Protein AF-A0A956A6I7-F1 (afdb_monomer)

Structure (mmCIF, N/CA/C/O backbone):
data_AF-A0A956A6I7-F1
#
_entry.id   AF-A0A956A6I7-F1
#
loop_
_atom_site.group_PDB
_atom_site.id
_atom_site.type_symbol
_atom_site.label_atom_id
_atom_site.label_alt_id
_atom_site.label_comp_id
_atom_site.label_asym_id
_atom_site.label_entity_id
_atom_site.label_seq_id
_atom_site.pdbx_PDB_ins_code
_atom_site.Cartn_x
_atom_site.Cartn_y
_atom_site.Cartn_z
_atom_site.occupancy
_atom_site.B_iso_or_equiv
_atom_site.auth_seq_id
_atom_site.auth_comp_id
_atom_site.auth_asym_id
_atom_site.auth_atom_id
_atom_site.pdbx_PDB_model_num
ATOM 1 N N . LYS A 1 1 ? -1.128 6.525 12.755 1.00 94.69 1 LYS A N 1
ATOM 2 C CA . LYS A 1 1 ? -1.593 5.603 11.687 1.00 94.69 1 LYS A CA 1
ATOM 3 C C . LYS A 1 1 ? -2.626 6.288 10.797 1.00 94.69 1 LYS A C 1
ATOM 5 O O . LYS A 1 1 ? -2.356 6.408 9.615 1.00 94.69 1 LYS A O 1
ATOM 10 N N . LEU A 1 2 ? -3.713 6.836 11.356 1.00 93.50 2 LEU A N 1
ATOM 11 C CA . LEU A 1 2 ? -4.733 7.588 10.599 1.00 93.50 2 LEU A CA 1
ATOM 12 C C . LEU A 1 2 ? -4.180 8.721 9.727 1.00 93.50 2 LEU A C 1
ATOM 14 O O . LEU A 1 2 ? -4.636 8.893 8.608 1.00 93.50 2 LEU A O 1
ATOM 18 N N . SER A 1 3 ? -3.140 9.424 10.181 1.00 96.75 3 SER A N 1
ATOM 19 C CA . SER A 1 3 ? -2.468 10.467 9.388 1.00 96.75 3 SER A CA 1
ATOM 20 C C . SER A 1 3 ? -1.789 9.984 8.103 1.00 96.75 3 SER A C 1
ATOM 22 O O . SER A 1 3 ? -1.304 10.803 7.335 1.00 96.75 3 SER A O 1
ATOM 24 N N . ASN A 1 4 ? -1.718 8.670 7.898 1.00 97.75 4 ASN A N 1
ATOM 25 C CA . ASN A 1 4 ? -1.183 8.019 6.707 1.00 97.75 4 ASN A CA 1
ATOM 26 C C . ASN A 1 4 ? -2.267 7.185 5.996 1.00 97.75 4 ASN A C 1
ATOM 28 O O . ASN A 1 4 ? -1.934 6.379 5.137 1.00 97.75 4 ASN A O 1
ATOM 32 N N . LEU A 1 5 ? -3.546 7.293 6.376 1.00 96.94 5 LEU A N 1
ATOM 33 C CA . LEU A 1 5 ? -4.612 6.518 5.744 1.00 96.94 5 LEU A CA 1
ATOM 34 C C . LEU A 1 5 ? -4.948 7.099 4.366 1.00 96.94 5 LEU A C 1
ATOM 36 O O . LEU A 1 5 ? -5.373 8.247 4.255 1.00 96.94 5 LEU A O 1
ATOM 40 N N . VAL A 1 6 ? -4.818 6.270 3.335 1.00 97.06 6 VAL A N 1
ATOM 41 C CA . VAL A 1 6 ? -5.357 6.517 1.998 1.00 97.06 6 VAL A CA 1
ATOM 42 C C . VAL A 1 6 ? -6.651 5.724 1.876 1.00 97.06 6 VAL A C 1
ATOM 44 O O . VAL A 1 6 ? -6.634 4.493 1.846 1.00 97.06 6 VAL A O 1
ATOM 47 N N . VAL A 1 7 ? -7.786 6.419 1.838 1.00 94.88 7 VAL A N 1
ATOM 48 C CA . VAL A 1 7 ? -9.116 5.786 1.831 1.00 94.88 7 VAL A CA 1
ATOM 49 C C . VAL A 1 7 ? -9.275 4.885 0.602 1.00 94.88 7 VAL A C 1
ATOM 51 O O . VAL A 1 7 ? -8.965 5.289 -0.516 1.00 94.88 7 VAL A O 1
ATOM 54 N N . GLY A 1 8 ? -9.687 3.634 0.804 1.00 95.00 8 GLY A N 1
ATOM 55 C CA . GLY A 1 8 ? -9.769 2.627 -0.266 1.00 95.00 8 GLY A CA 1
ATOM 56 C C . GLY A 1 8 ? -8.418 2.033 -0.704 1.00 95.00 8 GLY A C 1
ATOM 57 O O . GLY A 1 8 ? -8.384 1.051 -1.452 1.00 95.00 8 GLY A O 1
ATOM 58 N N . GLY A 1 9 ? -7.296 2.581 -0.224 1.00 96.75 9 GLY A N 1
ATOM 59 C CA . GLY A 1 9 ? -5.937 2.140 -0.547 1.00 96.75 9 GLY A CA 1
ATOM 60 C C . GLY A 1 9 ? -5.197 1.443 0.600 1.00 96.75 9 GLY A C 1
ATOM 61 O O . GLY A 1 9 ? -4.470 0.488 0.348 1.00 96.75 9 GLY A O 1
ATOM 62 N N . GLY A 1 10 ? -5.383 1.880 1.847 1.00 98.12 10 GLY A N 1
ATOM 63 C CA . GLY A 1 10 ? -4.680 1.354 3.024 1.00 98.12 10 GLY A CA 1
ATOM 64 C C . GLY A 1 10 ? -3.806 2.401 3.720 1.00 98.12 10 GLY A C 1
ATOM 65 O O . GLY A 1 10 ? -3.839 3.586 3.392 1.00 98.12 10 GLY A O 1
ATOM 66 N N . VAL A 1 11 ? -3.030 1.980 4.718 1.00 98.44 11 VAL A N 1
ATOM 67 C CA . VAL A 1 11 ? -2.116 2.865 5.456 1.00 98.44 11 VAL A CA 1
ATOM 68 C C . VAL A 1 11 ? -0.777 2.968 4.733 1.00 98.44 11 VAL A C 1
ATOM 70 O O . VAL A 1 11 ? -0.128 1.963 4.464 1.00 98.44 11 VAL A O 1
ATOM 73 N N . TRP A 1 12 ? -0.347 4.192 4.447 1.00 98.31 12 TRP A N 1
ATOM 74 C CA . TRP A 1 12 ? 0.868 4.483 3.700 1.00 98.31 12 TRP A CA 1
ATOM 75 C C . TRP A 1 12 ? 2.147 4.056 4.440 1.00 98.31 12 TRP A C 1
ATOM 77 O O . TRP A 1 12 ? 2.397 4.462 5.580 1.00 98.31 12 TRP A O 1
ATOM 87 N N . MET A 1 13 ? 2.963 3.240 3.766 1.00 97.69 13 MET A N 1
ATOM 88 C CA . MET A 1 13 ? 4.220 2.664 4.250 1.00 97.69 13 MET A CA 1
ATOM 89 C C . MET A 1 13 ? 5.405 3.604 3.981 1.00 97.69 13 MET A C 1
ATOM 91 O O . MET A 1 13 ? 6.244 3.347 3.122 1.00 97.69 13 MET A O 1
ATOM 95 N N . ASN A 1 14 ? 5.481 4.716 4.716 1.00 96.81 14 ASN A N 1
ATOM 96 C CA . ASN A 1 14 ? 6.418 5.820 4.448 1.00 96.81 14 ASN A CA 1
ATOM 97 C C . ASN A 1 14 ? 7.523 6.017 5.503 1.00 96.81 14 ASN A C 1
ATOM 99 O O . ASN A 1 14 ? 8.163 7.064 5.552 1.00 96.81 14 ASN A O 1
ATOM 103 N N . THR A 1 15 ? 7.766 5.021 6.357 1.00 95.94 15 THR A N 1
ATOM 104 C CA . THR A 1 15 ? 8.695 5.130 7.499 1.00 95.94 15 THR A CA 1
ATOM 105 C C . THR A 1 15 ? 9.999 4.354 7.307 1.00 95.94 15 THR A C 1
ATOM 107 O O . THR A 1 15 ? 10.583 3.878 8.277 1.00 95.94 15 THR A O 1
ATOM 110 N N . GLN A 1 16 ? 10.457 4.208 6.058 1.00 93.69 16 GLN A N 1
ATOM 111 C CA . GLN A 1 16 ? 11.749 3.597 5.690 1.00 93.69 16 GLN A CA 1
ATOM 112 C C . GLN A 1 16 ? 11.955 2.137 6.149 1.00 93.69 16 GLN A C 1
ATOM 114 O O . GLN A 1 16 ? 13.085 1.642 6.140 1.00 93.69 16 GLN A O 1
ATOM 119 N N . ARG A 1 17 ? 10.896 1.437 6.567 1.00 94.31 17 ARG A N 1
ATOM 120 C CA . ARG A 1 17 ? 10.916 0.030 6.988 1.00 94.31 17 ARG A CA 1
ATOM 121 C C . ARG A 1 17 ? 9.627 -0.679 6.562 1.00 94.31 17 ARG A C 1
ATOM 123 O O . ARG A 1 17 ? 8.591 -0.010 6.511 1.00 94.31 17 ARG A O 1
ATOM 130 N N . PRO A 1 18 ? 9.696 -1.988 6.254 1.00 93.75 18 PRO A N 1
ATOM 131 C CA . PRO A 1 18 ? 8.522 -2.782 5.911 1.00 93.75 18 PRO A CA 1
ATOM 132 C C . PRO A 1 18 ? 7.648 -3.075 7.135 1.00 93.75 18 PRO A C 1
ATOM 134 O O . PRO A 1 18 ? 7.958 -2.673 8.258 1.00 93.75 18 PRO A O 1
ATOM 137 N N . GLU A 1 19 ? 6.544 -3.783 6.894 1.00 95.69 19 GLU A N 1
ATOM 138 C CA . GLU A 1 19 ? 5.706 -4.378 7.939 1.00 95.69 19 GLU A CA 1
ATOM 139 C C . GLU A 1 19 ? 6.196 -5.801 8.281 1.00 95.69 19 GLU A C 1
ATOM 141 O O . GLU A 1 19 ? 7.395 -6.008 8.447 1.00 95.69 19 GLU A O 1
ATOM 146 N N . TRP A 1 20 ? 5.298 -6.782 8.427 1.00 96.06 20 TRP A N 1
ATOM 147 C CA . TRP A 1 20 ? 5.653 -8.145 8.839 1.00 96.06 20 TRP A CA 1
ATOM 148 C C . TRP A 1 20 ? 6.547 -8.858 7.817 1.00 96.06 20 TRP A C 1
ATOM 150 O O . TRP A 1 20 ? 7.512 -9.524 8.193 1.00 96.06 20 TRP A O 1
ATOM 160 N N . ASN A 1 21 ? 6.236 -8.711 6.529 1.00 90.38 21 ASN A N 1
ATOM 161 C CA . ASN A 1 21 ? 6.931 -9.419 5.467 1.00 90.38 21 ASN A CA 1
ATOM 162 C C . ASN A 1 21 ? 8.132 -8.633 4.925 1.00 90.38 21 ASN A C 1
ATOM 164 O O . ASN A 1 21 ? 7.995 -7.816 4.010 1.00 90.38 21 ASN A O 1
ATOM 168 N N . ASP A 1 22 ? 9.329 -8.904 5.445 1.00 91.50 22 ASP A N 1
ATOM 169 C CA . ASP A 1 22 ? 10.552 -8.241 4.971 1.00 91.50 22 ASP A CA 1
ATOM 170 C C . ASP A 1 22 ? 10.899 -8.593 3.512 1.00 91.50 22 ASP A C 1
ATOM 172 O O . ASP A 1 22 ? 11.571 -7.825 2.823 1.00 91.50 22 ASP A O 1
ATOM 176 N N . ALA A 1 23 ? 10.404 -9.717 2.987 1.00 85.50 23 ALA A N 1
ATOM 177 C CA . ALA A 1 23 ? 10.619 -10.070 1.590 1.00 85.50 23 ALA A CA 1
ATOM 178 C C . ALA A 1 23 ? 9.841 -9.160 0.615 1.00 85.50 23 ALA A C 1
ATOM 180 O O . ALA A 1 23 ? 10.205 -9.110 -0.562 1.00 85.50 23 ALA A O 1
ATOM 181 N N . ASN A 1 24 ? 8.859 -8.392 1.113 1.00 89.50 24 ASN A N 1
ATOM 182 C CA . ASN A 1 24 ? 8.126 -7.349 0.386 1.00 89.50 24 ASN A CA 1
ATOM 183 C C . ASN A 1 24 ? 8.601 -5.914 0.726 1.00 89.50 24 ASN A C 1
ATOM 185 O O . ASN A 1 24 ? 7.832 -4.949 0.700 1.00 89.50 24 ASN A O 1
ATOM 189 N N . ASN A 1 25 ? 9.874 -5.747 1.084 1.00 89.31 25 ASN A N 1
ATOM 190 C CA . ASN A 1 25 ? 10.413 -4.461 1.529 1.00 89.31 25 ASN A CA 1
ATOM 191 C C . ASN A 1 25 ? 10.463 -3.347 0.470 1.00 89.31 25 ASN A C 1
ATOM 193 O O . ASN A 1 25 ? 10.519 -2.178 0.852 1.00 89.31 25 ASN A O 1
ATOM 197 N N . ALA A 1 26 ? 10.385 -3.665 -0.823 1.00 91.06 26 ALA A N 1
ATOM 198 C CA . ALA A 1 26 ? 10.362 -2.654 -1.881 1.00 91.06 26 ALA A CA 1
ATOM 199 C C . ALA A 1 26 ? 9.020 -1.901 -1.953 1.00 91.06 26 ALA A C 1
ATOM 201 O O . ALA A 1 26 ? 8.941 -0.844 -2.571 1.00 91.06 26 ALA A O 1
ATOM 202 N N . LEU A 1 27 ? 7.986 -2.379 -1.248 1.00 91.12 27 LEU A N 1
ATOM 203 C CA . LEU A 1 27 ? 6.739 -1.633 -1.069 1.00 91.12 27 LEU A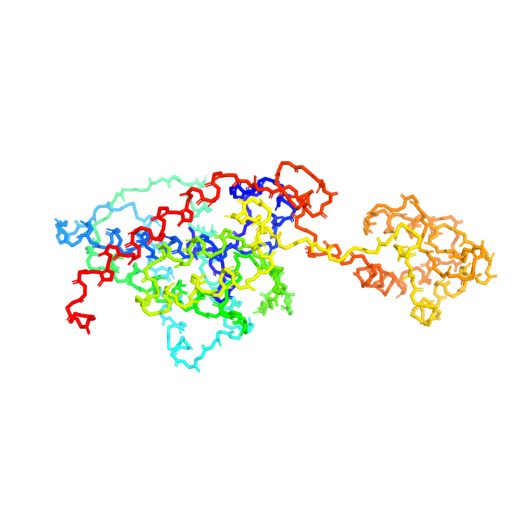 CA 1
ATOM 204 C C . LEU A 1 27 ? 6.914 -0.383 -0.195 1.00 91.12 27 LEU A C 1
ATOM 206 O O . LEU A 1 27 ? 6.073 0.511 -0.229 1.00 91.12 27 LEU A O 1
ATOM 210 N N . VAL A 1 28 ? 7.981 -0.282 0.599 1.00 94.06 28 VAL A N 1
ATOM 211 C CA . VAL A 1 28 ? 8.239 0.918 1.402 1.00 94.06 28 VAL A CA 1
ATOM 212 C C . VAL A 1 28 ? 8.459 2.114 0.479 1.00 94.06 28 VAL A C 1
ATOM 214 O O . VAL A 1 28 ? 9.308 2.086 -0.403 1.00 94.06 28 VAL A O 1
ATOM 217 N N . GLY A 1 29 ? 7.717 3.193 0.707 1.00 93.19 29 GLY A N 1
ATOM 218 C CA . GLY A 1 29 ? 7.734 4.382 -0.137 1.00 93.19 29 GLY A CA 1
ATOM 219 C C . GLY A 1 29 ? 6.370 4.631 -0.755 1.00 93.19 29 GLY A C 1
ATOM 220 O O . GLY A 1 29 ? 5.738 5.608 -0.386 1.00 93.19 29 GLY A O 1
ATOM 221 N N . TRP A 1 30 ? 5.882 3.751 -1.631 1.00 94.69 30 TRP A N 1
ATOM 222 C CA . TRP A 1 30 ? 4.585 3.924 -2.314 1.00 94.69 30 TRP A CA 1
ATOM 223 C C . TRP A 1 30 ? 3.517 2.911 -1.893 1.00 94.69 30 TRP A C 1
ATOM 225 O O . TRP A 1 30 ? 2.347 3.077 -2.226 1.00 94.69 30 TRP A O 1
ATOM 235 N N . GLY A 1 31 ? 3.894 1.881 -1.142 1.00 97.25 31 GLY A N 1
ATOM 236 C CA . GLY A 1 31 ? 2.999 0.839 -0.665 1.00 97.25 31 GLY A CA 1
ATOM 237 C C . GLY A 1 31 ? 1.964 1.353 0.329 1.00 97.25 31 GLY A C 1
ATOM 238 O O . GLY A 1 31 ? 2.236 2.203 1.183 1.00 97.25 31 GLY A O 1
ATOM 239 N N . LEU A 1 32 ? 0.763 0.801 0.223 1.00 98.31 32 LEU A N 1
ATOM 240 C CA . LEU A 1 32 ? -0.372 1.049 1.096 1.00 98.31 32 LEU A CA 1
ATOM 241 C C . LEU A 1 32 ? -0.811 -0.284 1.705 1.00 98.31 32 LEU A C 1
ATOM 243 O O . LEU A 1 32 ? -1.128 -1.226 0.981 1.00 98.31 32 LEU A O 1
ATOM 247 N N . SER A 1 33 ? -0.833 -0.361 3.032 1.00 98.56 33 SER A N 1
ATOM 248 C CA . SER A 1 33 ? -1.188 -1.568 3.778 1.00 98.56 33 SER A CA 1
ATOM 249 C C . SER A 1 33 ? -2.676 -1.589 4.117 1.00 98.56 33 SER A C 1
ATOM 251 O O . SER A 1 33 ? -3.146 -0.853 4.995 1.00 98.56 33 SER A O 1
ATOM 253 N N . VAL A 1 34 ? -3.433 -2.439 3.422 1.00 98.56 34 VAL A N 1
ATOM 254 C CA . VAL A 1 34 ? -4.829 -2.747 3.776 1.00 98.56 34 VAL A CA 1
ATOM 255 C C . VAL A 1 34 ? -4.857 -3.620 5.027 1.00 98.56 34 VAL A C 1
ATOM 257 O O . VAL A 1 34 ? -5.731 -3.441 5.869 1.00 98.56 34 VAL A O 1
ATOM 260 N N . VAL A 1 35 ? -3.844 -4.475 5.203 1.00 98.62 35 VAL A N 1
ATOM 261 C CA . VAL A 1 35 ? -3.597 -5.267 6.419 1.00 98.62 35 VAL A CA 1
ATOM 262 C C . VAL A 1 35 ? -3.620 -4.380 7.667 1.00 98.62 35 VAL A C 1
ATOM 264 O O . VAL A 1 35 ? -4.402 -4.605 8.592 1.00 98.62 35 VAL A O 1
ATOM 267 N N . THR A 1 36 ? -2.839 -3.299 7.675 1.00 98.62 36 THR A N 1
ATOM 268 C CA . THR A 1 36 ? -2.816 -2.364 8.806 1.00 98.62 36 THR A CA 1
ATOM 269 C C . THR A 1 36 ? -4.131 -1.598 8.945 1.00 98.62 36 THR A C 1
ATOM 271 O O . THR A 1 36 ? -4.533 -1.308 10.069 1.00 98.62 36 THR A O 1
ATOM 274 N N . ALA 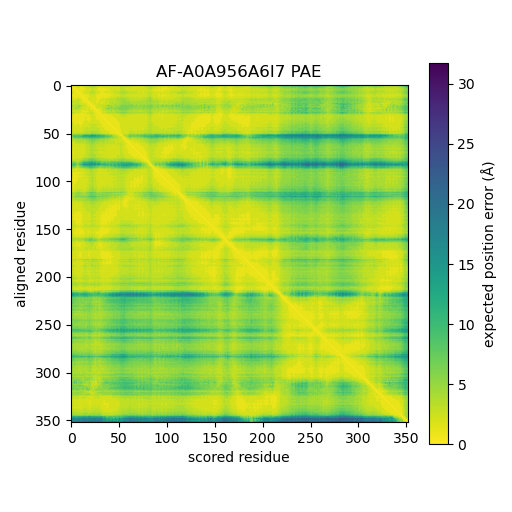A 1 37 ? -4.834 -1.278 7.853 1.00 98.44 37 ALA A N 1
ATOM 275 C CA . ALA A 1 37 ? -6.154 -0.644 7.938 1.00 98.44 37 ALA A CA 1
ATOM 276 C C . ALA A 1 37 ? -7.203 -1.573 8.581 1.00 98.44 37 ALA A C 1
ATOM 278 O O . ALA A 1 37 ? -7.991 -1.123 9.413 1.00 98.44 37 ALA A O 1
ATOM 279 N N . ALA A 1 38 ? -7.169 -2.867 8.254 1.00 98.56 38 ALA A N 1
ATOM 280 C CA . ALA A 1 38 ? -8.037 -3.891 8.824 1.00 98.56 38 ALA A CA 1
ATOM 281 C C . ALA A 1 38 ? -7.811 -4.050 10.336 1.00 98.56 38 ALA A C 1
ATOM 283 O O . ALA A 1 38 ? -8.753 -3.946 11.122 1.00 98.56 38 ALA A O 1
ATOM 284 N N . HIS A 1 39 ? -6.556 -4.177 10.774 1.00 98.44 39 HIS A N 1
ATOM 285 C CA . HIS A 1 39 ? -6.249 -4.226 12.206 1.00 98.44 39 HIS A CA 1
ATOM 286 C C . HIS A 1 39 ? -6.514 -2.893 12.918 1.00 98.44 39 HIS A C 1
ATOM 288 O O . HIS A 1 39 ? -6.904 -2.889 14.085 1.00 98.44 39 HIS A O 1
ATOM 294 N N . LEU A 1 40 ? -6.352 -1.750 12.238 1.00 98.19 40 LEU A N 1
ATOM 295 C CA . LEU A 1 40 ? -6.675 -0.441 12.807 1.00 98.19 40 LEU A CA 1
ATOM 296 C C . LEU A 1 40 ? -8.177 -0.295 13.081 1.00 98.19 40 LEU A C 1
ATOM 298 O O . LEU A 1 40 ? -8.535 0.301 14.094 1.00 98.19 40 LEU A O 1
ATOM 302 N N . HIS A 1 41 ? -9.044 -0.878 12.243 1.00 98.31 41 HIS A N 1
ATOM 303 C CA . HIS A 1 41 ? -10.482 -0.944 12.513 1.00 98.31 41 HIS A CA 1
ATOM 304 C C . HIS A 1 41 ? -10.770 -1.653 13.847 1.00 98.31 41 HIS A C 1
ATOM 306 O O . HIS A 1 41 ? -11.405 -1.059 14.724 1.00 98.31 41 HIS A O 1
ATOM 312 N N . ARG A 1 42 ? -10.243 -2.874 14.031 1.00 97.56 42 ARG A N 1
ATOM 313 C CA . ARG A 1 42 ? -10.387 -3.638 15.285 1.00 97.56 42 ARG A CA 1
ATOM 314 C C . ARG A 1 42 ? -9.784 -2.893 16.475 1.00 97.56 42 ARG A C 1
ATOM 316 O O . ARG A 1 42 ? -10.426 -2.773 17.513 1.00 97.56 42 ARG A O 1
ATOM 323 N N . TYR A 1 43 ? -8.583 -2.336 16.320 1.00 98.06 43 TYR A N 1
ATOM 324 C CA . TYR A 1 43 ? -7.903 -1.592 17.381 1.00 98.06 43 TYR A CA 1
ATOM 325 C C . TYR A 1 43 ? -8.722 -0.387 17.856 1.00 98.06 43 TYR A C 1
ATOM 327 O O . TYR A 1 43 ? -8.878 -0.180 19.057 1.00 98.06 43 TYR A O 1
ATOM 335 N N . CYS A 1 44 ? -9.282 0.400 16.932 1.00 97.75 44 CYS A N 1
ATOM 336 C CA . CYS A 1 44 ? -10.127 1.534 17.293 1.00 97.75 44 CYS A CA 1
ATOM 337 C C . CYS A 1 44 ? -11.391 1.102 18.052 1.00 97.75 44 CYS A C 1
ATOM 339 O O . CYS A 1 44 ? -11.794 1.822 18.960 1.00 97.75 44 CYS A O 1
ATOM 341 N N . ALA A 1 45 ? -11.984 -0.052 17.720 1.00 96.06 45 ALA A N 1
ATOM 342 C CA . ALA A 1 45 ? -13.127 -0.594 18.459 1.00 96.06 45 ALA A CA 1
ATOM 343 C C . ALA A 1 45 ? -12.748 -0.935 19.909 1.00 96.06 45 ALA A C 1
ATOM 345 O O . ALA A 1 45 ? -13.386 -0.446 20.836 1.00 96.06 45 ALA A O 1
ATOM 346 N N . VAL A 1 46 ? -11.641 -1.661 20.102 1.00 96.50 46 VAL A N 1
ATOM 347 C CA . VAL A 1 46 ? -11.134 -2.018 21.439 1.00 96.50 46 VAL A CA 1
ATOM 348 C C . VAL A 1 46 ? -10.833 -0.772 22.273 1.00 96.50 46 VAL A C 1
ATOM 350 O O . VAL A 1 46 ? -11.213 -0.692 23.437 1.00 96.50 46 VAL A O 1
ATOM 353 N N . VAL A 1 47 ? -10.171 0.237 21.694 1.00 96.88 47 VAL A N 1
ATOM 354 C CA . VAL A 1 47 ? -9.875 1.478 22.428 1.00 96.88 47 VAL A CA 1
ATOM 355 C C . VAL A 1 47 ? -11.157 2.233 22.781 1.00 96.88 47 VAL A C 1
ATOM 357 O O . VAL A 1 47 ? -11.250 2.758 23.886 1.00 96.88 47 VAL A O 1
ATOM 360 N N . ALA A 1 48 ? -12.148 2.281 21.887 1.00 95.44 48 ALA A N 1
ATOM 361 C CA . ALA A 1 48 ? -13.426 2.926 22.179 1.00 95.44 48 ALA A CA 1
ATOM 362 C C . ALA A 1 48 ? -14.157 2.240 23.349 1.00 95.44 48 ALA A C 1
ATOM 364 O O . ALA A 1 48 ? -14.649 2.929 24.239 1.00 95.44 48 ALA A O 1
ATOM 365 N N . GLU A 1 49 ? -14.156 0.905 23.399 1.00 94.62 49 GLU A N 1
ATOM 366 C CA . GLU A 1 49 ? -14.726 0.129 24.511 1.00 94.62 49 GLU A CA 1
ATOM 367 C C . GLU A 1 49 ? -13.994 0.384 25.835 1.00 94.62 49 GLU A C 1
ATOM 369 O O . GLU A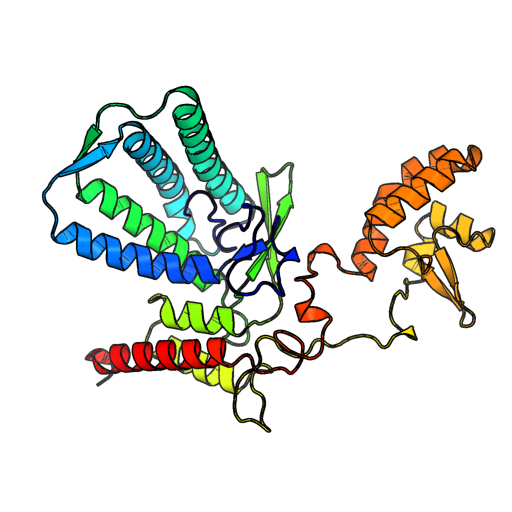 1 49 ? -14.632 0.624 26.859 1.00 94.62 49 GLU A O 1
ATOM 374 N N . LEU A 1 50 ? -12.657 0.411 25.820 1.00 95.81 50 LEU A N 1
ATOM 375 C CA . LEU A 1 50 ? -11.862 0.730 27.011 1.00 95.81 50 LEU A CA 1
ATOM 376 C C . LEU A 1 50 ? -12.146 2.148 27.525 1.00 95.81 50 LEU A C 1
ATOM 378 O O . LEU A 1 50 ? -12.223 2.368 28.734 1.00 95.81 50 LEU A O 1
ATOM 382 N N . LEU A 1 51 ? -12.321 3.108 26.614 1.00 95.00 51 LEU A N 1
ATOM 383 C CA . LEU A 1 51 ? -12.655 4.487 26.961 1.00 95.00 51 LEU A CA 1
ATOM 384 C C . LEU A 1 51 ? -14.100 4.646 27.444 1.00 95.00 51 LEU A C 1
ATOM 386 O O . LEU A 1 51 ? -14.358 5.548 28.233 1.00 95.00 51 LEU A O 1
ATOM 390 N N . ALA A 1 52 ? -15.033 3.777 27.049 1.00 85.12 52 ALA A N 1
ATOM 391 C CA . ALA A 1 52 ? -16.405 3.813 27.561 1.00 85.12 52 ALA A CA 1
ATOM 392 C C . ALA A 1 52 ? -16.476 3.562 29.081 1.00 85.12 52 ALA A C 1
ATOM 394 O O . ALA A 1 52 ? -17.392 4.046 29.742 1.00 85.12 52 ALA A O 1
ATOM 395 N N . GLY A 1 53 ? -15.494 2.843 29.640 1.00 83.44 53 GLY A N 1
ATOM 396 C CA . GLY A 1 53 ? -15.322 2.662 31.084 1.00 83.44 53 GLY A CA 1
ATOM 397 C C . GLY A 1 53 ? -14.498 3.756 31.778 1.00 83.44 53 GLY A C 1
ATOM 398 O O . GLY A 1 53 ? -14.285 3.674 32.988 1.00 83.44 53 GLY A O 1
ATOM 399 N N . ALA A 1 54 ? -13.999 4.754 31.041 1.00 89.19 54 ALA A N 1
ATOM 400 C CA . ALA A 1 54 ? -13.222 5.856 31.600 1.00 89.19 54 ALA A CA 1
ATOM 401 C C . ALA A 1 54 ? -14.124 6.962 32.185 1.00 89.19 54 ALA A C 1
ATOM 403 O O . ALA A 1 54 ? -15.340 6.980 32.001 1.00 89.19 54 ALA A O 1
ATOM 404 N N . GLY A 1 55 ? -13.513 7.911 32.903 1.00 90.81 55 GLY A N 1
ATOM 405 C CA . GLY A 1 55 ? -14.201 9.114 33.381 1.00 90.81 55 GLY A CA 1
ATOM 406 C C . GLY A 1 55 ? -14.686 10.023 32.238 1.00 90.81 55 GLY A C 1
ATOM 407 O O . GLY A 1 55 ? -14.360 9.784 31.074 1.00 90.81 55 GLY A O 1
ATOM 408 N N . PRO A 1 56 ? -15.441 11.093 32.547 1.00 94.69 56 PRO A N 1
ATOM 409 C CA . PRO A 1 56 ? -15.990 11.996 31.532 1.00 94.69 56 PRO A CA 1
ATOM 410 C C . PRO A 1 56 ? -14.910 12.750 30.745 1.00 94.69 56 PRO A C 1
ATOM 412 O O . PRO A 1 56 ? -15.139 13.083 29.583 1.00 94.69 56 PRO A O 1
ATOM 415 N N . ASP A 1 57 ? -13.736 12.957 31.349 1.00 96.00 57 ASP A N 1
ATOM 416 C CA . ASP A 1 57 ? -12.613 13.683 30.765 1.00 96.00 57 ASP A CA 1
ATOM 417 C C . ASP A 1 57 ? -11.316 12.865 30.798 1.00 96.00 57 ASP A C 1
ATOM 419 O O . ASP A 1 57 ? -11.011 12.157 31.760 1.00 96.00 57 ASP A O 1
ATOM 423 N N . LEU A 1 58 ? -10.515 13.039 29.750 1.00 96.00 58 LEU A N 1
ATOM 424 C CA . LEU A 1 58 ? -9.157 12.538 29.595 1.00 96.00 58 LEU A CA 1
ATOM 425 C C . LEU A 1 58 ? -8.160 13.691 29.703 1.00 96.00 58 LEU A C 1
ATOM 427 O O . LEU A 1 58 ? -8.413 14.801 29.236 1.00 96.00 58 LEU A O 1
ATOM 431 N N . SER A 1 59 ? -6.987 13.404 30.261 1.00 96.38 59 SER A N 1
ATOM 432 C CA . SER A 1 59 ? -5.852 14.327 30.262 1.00 96.38 59 SER A CA 1
ATOM 433 C C . SER A 1 59 ? -4.954 14.029 29.062 1.00 96.38 59 SER A C 1
ATOM 435 O O . SER A 1 59 ? -4.349 12.959 28.991 1.00 96.38 59 SER A O 1
ATOM 437 N N . LEU A 1 60 ? -4.885 14.955 28.102 1.00 95.88 60 LEU A N 1
ATOM 438 C CA . LEU A 1 60 ? -4.051 14.849 26.898 1.00 95.88 60 LEU A CA 1
ATOM 439 C C . LEU A 1 60 ? -3.081 16.027 26.838 1.00 95.88 60 LEU A C 1
ATOM 441 O O . LEU A 1 60 ? -3.433 17.118 27.271 1.00 95.88 60 LEU A O 1
ATOM 445 N N . SER A 1 61 ? -1.893 15.873 26.245 1.00 96.75 61 SER A N 1
ATOM 446 C CA . SER A 1 61 ? -1.079 17.059 25.938 1.00 96.75 61 SER A CA 1
ATOM 447 C C . SER A 1 61 ? -1.831 17.997 24.985 1.00 96.75 61 SER A C 1
ATOM 449 O O . SER A 1 61 ? -2.579 17.543 24.108 1.00 96.75 61 SER A O 1
ATOM 451 N N . ALA A 1 62 ? -1.635 19.309 25.137 1.00 96.31 62 ALA A N 1
ATOM 452 C CA . ALA A 1 62 ? -2.300 20.314 24.305 1.00 96.31 62 ALA A CA 1
ATOM 453 C C . ALA A 1 62 ? -2.046 20.088 22.800 1.00 96.31 62 ALA A C 1
ATOM 455 O O . ALA A 1 62 ? -2.938 20.266 21.964 1.00 96.31 62 ALA A O 1
ATOM 456 N N . GLU A 1 63 ? -0.844 19.626 22.450 1.00 97.12 63 GLU A N 1
ATOM 457 C CA . GLU A 1 63 ? -0.440 19.318 21.081 1.00 97.12 63 GLU A CA 1
ATOM 458 C C . GLU A 1 63 ? -1.195 18.111 20.511 1.00 97.12 63 GLU A C 1
ATOM 460 O O . GLU A 1 63 ? -1.542 18.110 19.326 1.00 97.12 63 GLU A O 1
ATOM 465 N N . VAL A 1 64 ? -1.462 17.086 21.333 1.00 96.19 64 VAL A N 1
ATOM 466 C CA . VAL A 1 64 ? -2.244 15.909 20.924 1.00 96.19 64 VAL A CA 1
ATOM 467 C C . VAL A 1 64 ? -3.715 16.275 20.778 1.00 96.19 64 VAL A C 1
ATOM 469 O O . VAL A 1 64 ? -4.319 15.899 19.778 1.00 96.19 64 VAL A O 1
ATOM 472 N N . ALA A 1 65 ? -4.278 17.053 21.707 1.00 96.12 65 ALA A N 1
ATOM 473 C CA . ALA A 1 65 ? -5.659 17.526 21.605 1.00 96.12 65 ALA A CA 1
ATOM 474 C C . ALA A 1 65 ? -5.885 18.345 20.318 1.00 96.12 65 ALA A C 1
ATOM 476 O O . ALA A 1 65 ? -6.829 18.092 19.573 1.00 96.12 65 ALA A O 1
ATOM 477 N N . THR A 1 66 ? -4.957 19.253 20.001 1.00 95.94 66 THR A N 1
ATOM 478 C CA . THR A 1 66 ? -5.002 20.058 18.770 1.00 95.94 66 THR A CA 1
ATOM 479 C C . THR A 1 66 ? -4.899 19.190 17.515 1.00 95.94 66 THR A C 1
ATOM 481 O O . THR A 1 66 ? -5.635 19.388 16.546 1.00 95.94 66 THR A O 1
ATOM 484 N N . TRP A 1 67 ? -3.981 18.220 17.501 1.00 97.12 67 TRP A N 1
ATOM 485 C CA . TRP A 1 67 ? -3.843 17.296 16.377 1.00 97.12 67 TRP A CA 1
ATOM 486 C C . TRP A 1 67 ? -5.104 16.444 16.187 1.00 97.12 67 TRP A C 1
ATOM 488 O O . TRP A 1 67 ? -5.570 16.292 15.055 1.00 97.12 67 TRP A O 1
ATOM 498 N N . LEU A 1 68 ? -5.692 15.956 17.282 1.00 96.25 68 LEU A N 1
ATOM 499 C CA . LEU A 1 68 ? -6.928 15.181 17.273 1.00 96.25 68 LEU A CA 1
ATOM 500 C C . LEU A 1 68 ? -8.089 15.978 16.664 1.00 96.25 68 LEU A C 1
ATOM 502 O O . LEU A 1 68 ? -8.782 15.457 15.791 1.00 96.25 68 LEU A O 1
ATOM 506 N N . ASP A 1 69 ? -8.259 17.246 17.046 1.00 95.81 69 ASP A N 1
ATOM 507 C CA . ASP A 1 69 ? -9.298 18.113 16.477 1.00 95.81 69 ASP A CA 1
ATOM 508 C C . ASP A 1 69 ? -9.120 18.318 14.970 1.00 95.81 69 ASP A C 1
ATOM 510 O O . ASP A 1 69 ? -10.093 18.269 14.216 1.00 95.81 69 ASP A O 1
ATOM 514 N N . ARG A 1 70 ? -7.876 18.496 14.508 1.00 96.62 70 ARG A N 1
ATOM 515 C CA . ARG A 1 70 ? -7.574 18.648 13.077 1.00 96.62 70 ARG A CA 1
ATOM 516 C C . ARG A 1 70 ? -7.870 17.372 12.292 1.00 96.62 70 ARG A C 1
ATOM 518 O O . ARG A 1 70 ? -8.436 17.449 11.204 1.00 96.62 70 ARG A O 1
ATOM 525 N N . VAL A 1 71 ? -7.528 16.204 12.841 1.00 96.06 71 VAL A N 1
ATOM 526 C CA . VAL A 1 71 ? -7.869 14.907 12.232 1.00 96.06 71 VAL A CA 1
ATOM 527 C C . VAL A 1 71 ? -9.384 14.713 12.200 1.00 96.06 71 VAL A C 1
ATOM 529 O O . VAL A 1 71 ? -9.918 14.329 11.162 1.00 96.06 71 VAL A O 1
ATOM 532 N N . ARG A 1 72 ? -10.088 15.037 13.292 1.00 95.88 72 ARG A N 1
ATOM 533 C CA . ARG A 1 72 ? -11.554 14.987 13.354 1.00 95.88 72 ARG A CA 1
ATOM 534 C C . ARG A 1 72 ? -12.182 15.855 12.272 1.00 95.88 72 ARG A C 1
ATOM 536 O O . ARG A 1 72 ? -13.028 15.372 11.531 1.00 95.88 72 ARG A O 1
ATOM 543 N N . ALA A 1 73 ? -11.755 17.111 12.159 1.00 95.25 73 ALA A N 1
ATOM 544 C CA . ALA A 1 73 ? -12.270 18.041 11.159 1.00 95.25 73 ALA A CA 1
ATOM 545 C C . ALA A 1 73 ? -12.038 17.530 9.728 1.00 95.25 73 ALA A C 1
ATOM 547 O O . ALA A 1 73 ? -12.968 17.528 8.923 1.00 95.25 73 ALA A O 1
ATOM 548 N N . ALA A 1 74 ? -10.829 17.039 9.434 1.00 93.44 74 ALA A N 1
ATOM 549 C CA . ALA A 1 74 ? -10.476 16.490 8.127 1.00 93.44 74 ALA A CA 1
ATOM 550 C C . ALA A 1 74 ? -11.349 15.287 7.741 1.00 93.44 74 ALA A C 1
ATOM 552 O O . ALA A 1 74 ? -11.902 15.244 6.645 1.00 93.44 74 ALA A O 1
ATOM 553 N N . LEU A 1 75 ? -11.506 14.322 8.649 1.00 92.88 75 LEU A N 1
ATOM 554 C CA . LEU A 1 75 ? -12.312 13.133 8.388 1.00 92.88 75 LEU A CA 1
ATOM 555 C C . LEU A 1 75 ? -13.814 13.459 8.331 1.00 92.88 75 LEU A C 1
ATOM 557 O O . LEU A 1 75 ? -14.524 12.903 7.499 1.00 92.88 75 LEU A O 1
ATOM 561 N N . SER A 1 76 ? -14.313 14.373 9.169 1.00 93.75 76 SER A N 1
ATOM 562 C CA . SER A 1 76 ? -15.732 14.752 9.178 1.00 93.75 76 SER A CA 1
ATOM 563 C C . SER A 1 76 ? -16.146 15.473 7.898 1.00 93.75 76 SER A C 1
ATOM 565 O O . SER A 1 76 ? -17.260 15.263 7.429 1.00 93.75 76 SER A O 1
ATOM 567 N N . ALA A 1 77 ? -15.255 16.280 7.311 1.00 91.50 77 ALA A N 1
ATOM 568 C CA . ALA A 1 77 ? -15.506 16.953 6.038 1.00 91.50 77 ALA A CA 1
ATOM 569 C C . ALA A 1 77 ? -15.705 15.962 4.876 1.00 91.50 77 ALA A C 1
ATOM 571 O O . ALA A 1 77 ? -16.486 16.222 3.965 1.00 91.50 77 ALA A O 1
ATOM 572 N N . GLU A 1 78 ? -15.033 14.810 4.923 1.00 89.00 78 GLU A N 1
ATOM 573 C CA . GLU A 1 78 ? -15.087 13.795 3.863 1.00 89.00 78 GLU A CA 1
ATOM 574 C C . GLU A 1 78 ? -16.061 12.646 4.183 1.00 89.00 78 GLU A C 1
ATOM 576 O O . GLU A 1 78 ? -16.423 11.877 3.296 1.00 89.00 78 GLU A O 1
ATOM 581 N N . ALA A 1 79 ? -16.552 12.548 5.424 1.00 88.69 79 ALA A N 1
ATOM 582 C CA . ALA A 1 79 ? -17.481 11.505 5.858 1.00 88.69 79 ALA A CA 1
ATOM 583 C C . ALA A 1 79 ? -18.773 11.391 5.019 1.00 88.69 79 ALA A C 1
ATOM 585 O O . ALA A 1 79 ? -19.191 10.257 4.780 1.00 88.69 79 ALA A O 1
ATOM 586 N N . PRO A 1 80 ? -19.406 12.485 4.536 1.00 86.31 80 PRO A N 1
ATOM 587 C CA . PRO A 1 80 ? -20.584 12.380 3.671 1.00 86.31 80 PRO A CA 1
ATOM 588 C C . PRO A 1 80 ? -20.315 11.629 2.360 1.00 86.31 80 PRO A C 1
ATOM 590 O O . PRO A 1 80 ? -21.207 10.957 1.849 1.00 86.31 80 PRO A O 1
ATOM 593 N N . HIS A 1 81 ? -19.086 11.691 1.837 1.00 79.50 81 HIS A N 1
ATOM 594 C CA . HIS A 1 81 ? -18.712 11.020 0.591 1.00 79.50 81 HIS A CA 1
ATOM 595 C C . HIS A 1 81 ? -18.516 9.510 0.768 1.00 79.50 81 HIS A C 1
ATOM 597 O O . HIS A 1 81 ? -18.683 8.770 -0.195 1.00 79.50 81 HIS A O 1
ATOM 603 N N . LEU A 1 82 ? -18.251 9.027 1.992 1.00 77.56 82 LEU A N 1
ATOM 604 C CA . LEU A 1 82 ? -18.157 7.586 2.270 1.00 77.56 82 LEU A CA 1
ATOM 605 C C . LEU A 1 82 ? -19.465 6.841 1.978 1.00 77.56 82 LEU A C 1
ATOM 607 O O . LEU A 1 82 ? -19.436 5.676 1.602 1.00 77.56 82 LEU A O 1
ATOM 611 N N . ALA A 1 83 ? -20.614 7.497 2.163 1.00 69.12 83 ALA A N 1
ATOM 612 C CA . ALA A 1 83 ? -21.921 6.887 1.924 1.00 69.12 83 ALA A CA 1
ATOM 613 C C . ALA A 1 83 ? -22.300 6.839 0.432 1.00 69.12 83 ALA A C 1
ATOM 615 O O . ALA A 1 83 ? -23.237 6.134 0.067 1.00 69.12 83 ALA A O 1
ATOM 616 N N . ALA A 1 84 ? -21.597 7.590 -0.422 1.00 75.19 84 ALA A N 1
ATOM 617 C CA . ALA A 1 84 ? -21.911 7.716 -1.843 1.00 75.19 84 ALA A CA 1
ATOM 618 C C . ALA A 1 84 ? -21.264 6.622 -2.715 1.00 75.19 84 ALA A C 1
ATOM 620 O O . ALA A 1 84 ? -21.658 6.460 -3.869 1.00 75.19 84 ALA A O 1
ATOM 621 N N . GLY A 1 85 ? -20.294 5.872 -2.182 1.00 81.06 85 GLY A N 1
ATOM 622 C CA . GLY A 1 85 ? -19.576 4.811 -2.892 1.00 81.06 85 GLY A CA 1
ATOM 623 C C . GLY A 1 85 ? -18.070 4.810 -2.595 1.00 81.06 85 GLY A C 1
ATOM 624 O O . GLY A 1 85 ? -17.625 5.509 -1.681 1.00 81.06 85 GLY A O 1
ATOM 625 N N . PRO A 1 86 ? -17.275 4.030 -3.355 1.00 85.31 86 PRO A N 1
ATOM 626 C CA . PRO A 1 86 ? -15.820 4.016 -3.224 1.00 85.31 86 PRO A CA 1
ATOM 627 C C . PRO A 1 86 ? -15.223 5.412 -3.415 1.00 85.31 86 PRO A C 1
ATOM 629 O O . PRO A 1 86 ? -15.659 6.169 -4.283 1.00 85.31 86 PRO A O 1
ATOM 632 N N . ALA A 1 87 ? -14.191 5.743 -2.636 1.00 86.75 87 ALA A N 1
ATOM 633 C CA . ALA A 1 87 ? -13.515 7.031 -2.770 1.00 86.75 87 ALA A CA 1
ATOM 634 C C . ALA A 1 87 ? -12.894 7.182 -4.173 1.00 86.75 87 ALA A C 1
ATOM 636 O O . ALA A 1 87 ? -12.270 6.247 -4.683 1.00 86.75 87 ALA A O 1
ATOM 637 N N . ASP A 1 88 ? -13.013 8.361 -4.782 1.00 91.50 88 ASP A N 1
ATOM 638 C CA . ASP A 1 88 ? -12.291 8.699 -6.013 1.00 91.50 88 ASP A CA 1
ATOM 639 C C . ASP A 1 88 ? -10.855 9.188 -5.721 1.00 91.50 88 ASP A C 1
ATOM 641 O O . ASP A 1 88 ? -10.438 9.335 -4.563 1.00 91.50 88 ASP A O 1
ATOM 645 N N . ASP A 1 89 ? -10.064 9.408 -6.777 1.00 95.12 89 ASP A N 1
ATOM 646 C CA . ASP A 1 89 ? -8.661 9.831 -6.658 1.00 95.12 89 ASP A CA 1
ATOM 647 C C . ASP A 1 89 ? -8.522 11.184 -5.936 1.00 95.12 89 ASP A C 1
ATOM 649 O O . ASP A 1 89 ? -7.575 11.385 -5.169 1.00 95.12 89 ASP A O 1
ATOM 653 N N . LEU A 1 90 ? -9.468 12.106 -6.139 1.00 93.50 90 LEU A N 1
ATOM 654 C CA . LEU A 1 90 ? -9.445 13.433 -5.522 1.00 93.50 90 LEU A CA 1
ATOM 655 C C . LEU A 1 90 ? -9.810 13.364 -4.038 1.00 93.50 90 LEU A C 1
ATOM 657 O O . LEU A 1 90 ? -9.160 14.007 -3.218 1.00 93.50 90 LEU A O 1
ATOM 661 N N . ALA A 1 91 ? -10.810 12.567 -3.667 1.00 91.50 91 ALA A N 1
ATOM 662 C CA . ALA A 1 91 ? -11.198 12.324 -2.285 1.00 91.50 91 ALA A CA 1
ATOM 663 C C . ALA A 1 91 ? -10.044 11.693 -1.500 1.00 91.50 91 ALA A C 1
ATOM 665 O O . ALA A 1 91 ? -9.726 12.151 -0.400 1.00 91.50 91 ALA A O 1
ATOM 666 N N . ARG A 1 92 ? -9.340 10.715 -2.091 1.00 94.75 92 ARG A N 1
ATOM 667 C CA . ARG A 1 92 ? -8.106 10.166 -1.509 1.00 94.75 92 ARG A CA 1
ATOM 668 C C . ARG A 1 92 ? -7.062 11.250 -1.248 1.00 94.75 92 ARG A C 1
ATOM 670 O O . ARG A 1 92 ? -6.526 11.315 -0.140 1.00 94.75 92 ARG A O 1
ATOM 677 N N . GLY A 1 93 ? -6.801 12.104 -2.239 1.00 95.31 93 GLY A N 1
ATOM 678 C CA . GLY A 1 93 ? -5.855 13.215 -2.125 1.00 95.31 93 GLY A CA 1
ATOM 679 C C . GLY A 1 93 ? -6.240 14.235 -1.052 1.00 95.31 93 GLY A C 1
ATOM 680 O O . GLY A 1 93 ? -5.399 14.625 -0.239 1.00 95.31 93 GLY A O 1
ATOM 681 N N . ARG A 1 94 ? -7.522 14.619 -0.979 1.00 93.88 94 ARG A N 1
ATOM 682 C CA . ARG A 1 94 ? -8.038 15.545 0.043 1.00 93.88 94 ARG A CA 1
ATOM 683 C C . ARG A 1 94 ? -7.891 14.980 1.451 1.00 93.88 94 ARG A C 1
ATOM 685 O O . ARG A 1 94 ? -7.323 15.668 2.304 1.00 93.88 94 ARG A O 1
ATOM 692 N N . VAL A 1 95 ? -8.329 13.736 1.682 1.00 94.25 95 VAL A N 1
ATOM 693 C CA . VAL A 1 95 ? -8.212 13.082 2.996 1.00 94.25 95 VAL A CA 1
ATOM 694 C C . VAL A 1 95 ? -6.746 12.987 3.404 1.00 94.25 95 VAL A C 1
ATOM 696 O O . VAL A 1 95 ? -6.387 13.541 4.445 1.00 94.25 95 VAL A O 1
ATOM 699 N N . LEU A 1 96 ? -5.893 12.352 2.584 1.00 96.25 96 LEU A N 1
ATOM 700 C CA . LEU A 1 96 ? -4.478 12.152 2.915 1.00 96.25 96 LEU A CA 1
ATOM 701 C C . LEU A 1 96 ? -3.770 13.491 3.141 1.00 96.25 96 LEU A C 1
ATOM 703 O O . LEU A 1 96 ? -3.047 13.651 4.123 1.00 96.25 96 LEU A O 1
ATOM 707 N N . GLY A 1 97 ? -4.002 14.469 2.264 1.00 96.06 97 GLY A N 1
ATOM 708 C CA . GLY A 1 97 ? -3.405 15.793 2.377 1.00 96.06 97 GLY A CA 1
ATOM 709 C C . GLY A 1 97 ? -3.788 16.494 3.680 1.00 96.06 97 GLY A C 1
ATOM 710 O O . GLY A 1 97 ? -2.928 17.082 4.336 1.00 96.06 97 GLY A O 1
ATOM 711 N N . ALA A 1 98 ? -5.057 16.419 4.089 1.00 95.81 98 ALA A N 1
ATOM 712 C CA . ALA A 1 98 ? -5.533 17.052 5.314 1.00 95.81 98 ALA A CA 1
ATOM 713 C C . ALA A 1 98 ? -4.973 16.376 6.578 1.00 95.81 98 ALA A C 1
ATOM 715 O O . ALA A 1 98 ? -4.382 17.054 7.424 1.00 95.81 98 ALA A O 1
ATOM 716 N N . VAL A 1 99 ? -5.091 15.047 6.696 1.00 96.50 99 VAL A N 1
ATOM 717 C CA . VAL A 1 99 ? -4.598 14.319 7.882 1.00 96.50 99 VAL A CA 1
ATOM 718 C C . VAL A 1 99 ? -3.065 14.292 7.949 1.00 96.50 99 VAL A C 1
ATOM 720 O O . VAL A 1 99 ? -2.490 14.360 9.039 1.00 96.50 99 VAL A O 1
ATOM 723 N N . GLY A 1 100 ? -2.397 14.265 6.792 1.00 97.12 100 GLY A N 1
ATOM 724 C CA . GLY A 1 100 ? -0.945 14.326 6.662 1.00 97.12 100 GLY A CA 1
ATOM 725 C C . GLY A 1 100 ? -0.384 15.680 7.095 1.00 97.12 100 GLY A C 1
ATOM 726 O O . GLY A 1 100 ? 0.520 15.721 7.931 1.00 97.12 100 GLY A O 1
ATOM 727 N N . ARG A 1 101 ? -0.964 16.795 6.619 1.00 97.06 101 ARG A N 1
ATOM 728 C CA . ARG A 1 101 ? -0.588 18.149 7.074 1.00 97.06 101 ARG A CA 1
ATOM 729 C C . ARG A 1 101 ? -0.815 18.329 8.571 1.00 97.06 101 ARG A C 1
ATOM 731 O O . ARG A 1 101 ? 0.081 18.800 9.264 1.00 97.06 101 ARG A O 1
ATOM 738 N N . ALA A 1 102 ? -1.960 17.879 9.092 1.00 97.50 102 ALA A N 1
ATOM 739 C CA . ALA A 1 102 ? -2.254 17.959 10.522 1.00 97.50 102 ALA A CA 1
ATOM 740 C C . ALA A 1 102 ? -1.172 17.282 11.384 1.00 97.50 102 ALA A C 1
ATOM 742 O O . ALA A 1 102 ? -0.783 17.813 12.424 1.00 97.50 102 ALA A O 1
ATOM 743 N N . PHE A 1 103 ? -0.663 16.129 10.944 1.00 97.62 103 PHE A N 1
ATOM 744 C CA . PHE A 1 103 ? 0.394 15.409 11.651 1.00 97.62 103 PHE A CA 1
ATOM 745 C C . PHE A 1 103 ? 1.791 15.996 11.431 1.00 97.62 103 PHE A C 1
ATOM 747 O O . PHE A 1 103 ? 2.602 15.999 12.358 1.00 97.62 103 PHE A O 1
ATOM 754 N N . GLY A 1 104 ? 2.069 16.509 10.229 1.00 97.88 104 GLY A N 1
ATOM 755 C CA . GLY A 1 104 ? 3.297 17.241 9.925 1.00 97.88 104 GLY A CA 1
ATOM 756 C C . GLY A 1 104 ? 3.463 18.454 10.837 1.00 97.88 104 GLY A C 1
ATOM 757 O O . GLY A 1 104 ? 4.494 18.586 11.496 1.00 97.88 104 GLY A O 1
ATOM 758 N N . ASP A 1 105 ? 2.412 19.265 10.962 1.00 97.50 105 ASP A N 1
ATOM 759 C CA . ASP A 1 105 ? 2.375 20.420 11.860 1.00 97.50 105 ASP A CA 1
ATOM 760 C C . ASP A 1 105 ? 2.579 20.016 13.325 1.00 97.50 105 ASP A C 1
ATOM 762 O O . ASP A 1 105 ? 3.386 20.627 14.027 1.00 97.50 105 ASP A O 1
ATOM 766 N N . HIS A 1 106 ? 1.881 18.967 13.781 1.00 97.50 106 HIS A N 1
ATOM 767 C CA . HIS A 1 106 ? 2.004 18.449 15.146 1.00 97.50 106 HIS A CA 1
ATOM 768 C C . HIS A 1 106 ? 3.448 18.044 15.469 1.00 97.50 106 HIS A C 1
ATOM 770 O O . HIS A 1 106 ? 4.016 18.495 16.463 1.00 97.50 106 HIS A O 1
ATOM 776 N N . ARG A 1 107 ? 4.074 17.234 14.606 1.00 97.50 107 ARG A N 1
ATOM 777 C CA . ARG A 1 107 ? 5.462 16.796 14.797 1.00 97.50 107 ARG A CA 1
ATOM 778 C C . ARG A 1 107 ? 6.443 17.959 14.724 1.00 97.50 107 ARG A C 1
ATOM 780 O O . ARG A 1 107 ? 7.348 18.023 15.544 1.00 97.50 107 ARG A O 1
ATOM 787 N N . ALA A 1 108 ? 6.266 18.882 13.779 1.00 97.56 108 ALA A N 1
ATOM 788 C CA . ALA A 1 108 ? 7.135 20.047 13.651 1.00 97.56 108 ALA A CA 1
ATOM 789 C C . ALA A 1 108 ? 7.072 20.951 14.893 1.00 97.56 108 ALA A C 1
ATOM 791 O O . ALA A 1 108 ? 8.105 21.450 15.336 1.00 97.56 108 ALA A O 1
ATOM 792 N N . ALA A 1 109 ? 5.883 21.147 15.472 1.00 95.88 109 ALA A N 1
ATOM 793 C CA . ALA A 1 109 ? 5.727 21.871 16.730 1.00 95.88 109 ALA A CA 1
ATOM 794 C C . ALA A 1 109 ? 6.424 21.136 17.886 1.00 95.88 109 ALA A C 1
ATOM 796 O O . ALA A 1 109 ? 7.258 21.733 18.566 1.00 95.88 109 ALA A O 1
ATOM 797 N N . LEU A 1 110 ? 6.162 19.834 18.032 1.00 96.31 110 LEU A N 1
ATOM 798 C CA . LEU A 1 110 ? 6.753 18.995 19.075 1.00 96.31 110 LEU A CA 1
ATOM 799 C C . LEU A 1 110 ? 8.287 18.971 19.009 1.00 96.31 110 LEU A C 1
ATOM 801 O O . LEU A 1 110 ? 8.952 19.131 20.027 1.00 96.31 110 LEU A O 1
ATOM 805 N N . TYR A 1 111 ? 8.863 18.811 17.815 1.00 97.62 111 TYR A N 1
ATOM 806 C CA . TYR A 1 111 ? 10.317 18.779 17.632 1.00 97.62 111 TYR A CA 1
ATOM 807 C C . TYR A 1 111 ? 10.997 20.108 17.954 1.00 97.62 111 TYR A C 1
ATOM 809 O O . TYR A 1 111 ? 12.160 20.108 18.345 1.00 97.62 111 TYR A O 1
ATOM 817 N N . ARG A 1 112 ? 10.296 21.236 17.790 1.00 97.25 112 ARG A N 1
ATOM 818 C CA . ARG A 1 112 ? 10.847 22.561 18.098 1.00 97.25 112 ARG A CA 1
ATOM 819 C C . ARG A 1 112 ? 10.698 22.947 19.563 1.00 97.25 112 ARG A C 1
ATOM 821 O O . ARG A 1 112 ? 11.606 23.566 20.102 1.00 97.25 112 ARG A O 1
ATOM 828 N N . ALA A 1 113 ? 9.548 22.656 20.167 1.00 95.88 113 ALA A N 1
ATOM 829 C CA . ALA A 1 113 ? 9.144 23.266 21.434 1.00 95.88 113 ALA A CA 1
ATOM 830 C C . ALA A 1 113 ? 8.868 22.264 22.568 1.00 95.88 113 ALA A C 1
ATOM 832 O O . ALA A 1 113 ? 8.691 22.685 23.707 1.00 95.88 113 ALA A O 1
ATOM 833 N N . GLY A 1 114 ? 8.860 20.956 22.297 1.00 94.69 114 GLY A N 1
ATOM 834 C CA . GLY A 1 114 ? 8.503 19.947 23.294 1.00 94.69 114 GLY A CA 1
ATOM 835 C C . GLY A 1 114 ? 6.999 19.903 23.585 1.00 94.69 114 GLY A C 1
ATOM 836 O O . GLY A 1 114 ? 6.186 20.256 22.732 1.00 94.69 114 GLY A O 1
ATOM 837 N N . LEU A 1 115 ? 6.637 19.398 24.768 1.00 95.50 115 LEU A N 1
ATOM 838 C CA . LEU A 1 115 ? 5.247 19.250 25.212 1.00 95.50 115 LEU A CA 1
ATOM 839 C C . LEU A 1 115 ? 4.855 20.362 26.185 1.00 95.50 115 LEU A C 1
ATOM 841 O O . L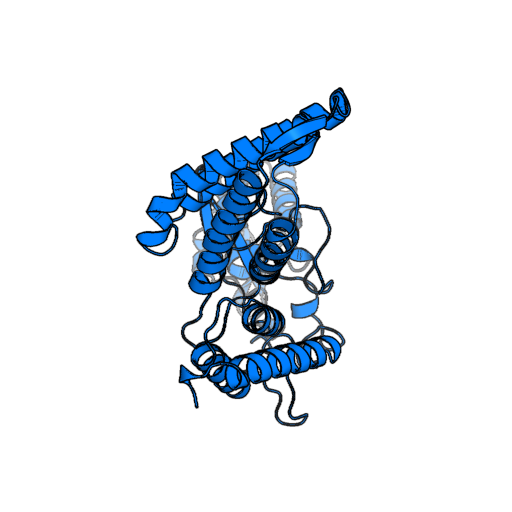EU A 1 115 ? 5.595 20.660 27.124 1.00 95.50 115 LEU A O 1
ATOM 845 N N . SER A 1 116 ? 3.654 20.899 25.996 1.00 95.44 116 SER A N 1
ATOM 846 C CA . SER A 1 116 ? 3.005 21.810 26.938 1.00 95.44 116 SER A CA 1
ATOM 847 C C . SER A 1 116 ? 2.253 21.050 28.037 1.00 95.44 116 SER A C 1
ATOM 849 O O . SER A 1 116 ? 2.120 19.822 28.006 1.00 95.44 116 SER A O 1
ATOM 851 N N . ALA A 1 117 ? 1.722 21.794 29.013 1.00 95.81 117 ALA A N 1
ATOM 852 C CA . ALA A 1 117 ? 0.863 21.232 30.050 1.00 95.81 117 ALA A CA 1
ATOM 853 C C . ALA A 1 117 ? -0.356 20.497 29.444 1.00 95.81 117 ALA A C 1
ATOM 855 O O . ALA A 1 117 ? -0.904 20.948 28.429 1.00 95.81 117 ALA A O 1
ATOM 856 N N . PRO A 1 118 ? -0.802 19.382 30.052 1.00 96.75 118 PRO A N 1
ATOM 857 C CA . PRO A 1 118 ? -1.996 18.685 29.604 1.00 96.75 118 PRO A CA 1
ATOM 858 C C . PRO A 1 118 ? -3.265 19.532 29.718 1.00 96.75 118 PRO A C 1
ATOM 860 O O . PRO A 1 118 ? -3.393 20.388 30.594 1.00 96.75 118 PRO A O 1
ATOM 863 N N . VAL A 1 119 ? -4.223 19.237 28.850 1.00 97.25 119 VAL A N 1
ATOM 864 C CA . VAL A 1 119 ? -5.566 19.811 28.819 1.00 97.25 119 VAL A CA 1
ATOM 865 C C . VAL A 1 119 ? -6.601 18.705 29.002 1.00 97.25 119 VAL A C 1
ATOM 867 O O . VAL A 1 119 ? -6.400 17.567 28.565 1.00 97.25 119 VAL A O 1
ATOM 870 N N . ALA A 1 120 ? -7.720 19.048 29.637 1.00 97.06 120 ALA A N 1
ATOM 871 C CA . ALA A 1 120 ? -8.866 18.155 29.739 1.00 97.06 120 ALA A CA 1
ATOM 872 C C . ALA A 1 120 ? -9.578 18.054 28.383 1.00 97.06 120 ALA A C 1
ATOM 874 O O . ALA A 1 120 ? -9.791 19.065 27.707 1.00 97.06 120 ALA A O 1
ATOM 875 N N . ARG A 1 121 ? -9.950 16.837 27.985 1.00 96.38 121 ARG A N 1
ATOM 876 C CA . ARG A 1 121 ? -10.754 16.555 26.793 1.00 96.38 121 ARG A CA 1
ATOM 877 C C . ARG A 1 121 ? -11.840 15.554 27.117 1.00 96.38 121 ARG A C 1
ATOM 879 O O . ARG A 1 121 ? -11.533 14.490 27.637 1.00 96.38 121 ARG A O 1
ATOM 886 N N . ALA A 1 122 ? -13.070 15.861 26.716 1.00 96.06 122 ALA A N 1
ATOM 887 C CA . ALA A 1 122 ? -14.189 14.952 26.894 1.00 96.06 122 ALA A CA 1
ATOM 888 C C . ALA A 1 122 ? -13.876 13.589 26.260 1.00 96.06 122 ALA A C 1
ATOM 890 O O . ALA A 1 122 ? -13.520 13.505 25.081 1.00 96.06 122 ALA A O 1
ATOM 891 N N . THR A 1 123 ? -14.048 12.513 27.019 1.00 96.69 123 THR A N 1
ATOM 892 C CA . THR A 1 123 ? -13.843 11.139 26.540 1.00 96.69 123 THR A CA 1
ATOM 893 C C . THR A 1 123 ? -14.695 10.858 25.300 1.00 96.69 123 THR A C 1
ATOM 895 O O . THR A 1 123 ? -14.218 10.259 24.334 1.00 96.69 123 THR A O 1
ATOM 898 N N . ALA A 1 124 ? -15.921 11.391 25.271 1.00 95.12 124 ALA A N 1
ATOM 899 C CA . ALA A 1 124 ? -16.838 11.287 24.139 1.00 95.12 124 ALA A CA 1
ATOM 900 C C . ALA A 1 124 ? -16.274 11.883 22.834 1.00 95.12 124 ALA A C 1
ATOM 902 O O . ALA A 1 124 ? -16.508 11.328 21.761 1.00 95.12 124 ALA A O 1
ATOM 903 N N . ASP A 1 125 ? -15.490 12.967 22.902 1.00 94.56 125 ASP A N 1
ATOM 904 C CA . ASP A 1 125 ? -14.853 13.552 21.714 1.00 94.56 125 ASP A CA 1
ATOM 905 C C . ASP A 1 125 ? -13.816 12.598 21.113 1.00 94.56 125 ASP A C 1
ATOM 907 O O . ASP A 1 125 ? -13.718 12.478 19.891 1.00 94.56 125 ASP A O 1
ATOM 911 N N . VAL A 1 126 ? -13.036 11.924 21.963 1.00 96.50 126 VAL A N 1
ATOM 912 C CA . VAL A 1 126 ? -12.009 10.971 21.522 1.00 96.50 126 VAL A CA 1
ATOM 913 C C . VAL A 1 126 ? -12.663 9.733 20.920 1.00 96.50 126 VAL A C 1
ATOM 915 O O . VAL A 1 126 ? -12.273 9.310 19.831 1.00 96.50 126 VAL A O 1
ATOM 918 N N . VAL A 1 127 ? -13.705 9.205 21.570 1.00 96.44 127 VAL A N 1
ATOM 919 C CA . VAL A 1 127 ? -14.506 8.087 21.048 1.00 96.44 127 VAL A CA 1
ATOM 920 C C . VAL A 1 127 ? -15.113 8.434 19.685 1.00 96.44 127 VAL A C 1
ATOM 922 O O . VAL A 1 127 ? -14.977 7.653 18.747 1.00 96.44 127 VAL A O 1
ATOM 925 N N . ALA A 1 128 ? -15.655 9.643 19.507 1.00 94.38 128 ALA A N 1
ATOM 926 C CA . ALA A 1 128 ? -16.203 10.070 18.218 1.00 94.38 128 ALA A CA 1
ATOM 927 C C . ALA A 1 128 ? -15.157 10.067 17.083 1.00 94.38 128 ALA A C 1
ATOM 929 O O . ALA A 1 128 ? -15.482 9.748 15.935 1.00 94.38 128 ALA A O 1
ATOM 930 N N . VAL A 1 129 ? -13.890 10.388 17.380 1.00 95.81 129 VAL A N 1
ATOM 931 C CA . VAL A 1 129 ? -12.798 10.273 16.397 1.00 95.81 129 VAL A CA 1
ATOM 932 C C . VAL A 1 129 ? -12.475 8.815 16.088 1.00 95.81 129 VAL A C 1
ATOM 934 O O . VAL A 1 129 ? -12.246 8.487 14.923 1.00 95.81 129 VAL A O 1
ATOM 937 N N . LEU A 1 130 ? -12.478 7.938 17.094 1.00 97.00 130 LEU A N 1
ATOM 938 C CA . LEU A 1 130 ? -12.267 6.501 16.902 1.00 97.00 130 LEU A CA 1
ATOM 939 C C . LEU A 1 130 ? -13.373 5.883 16.037 1.00 97.00 130 LEU A C 1
ATOM 941 O O . LEU A 1 130 ? -13.067 5.128 15.118 1.00 97.00 130 LEU A O 1
ATOM 945 N N . ASP A 1 131 ? -14.634 6.255 16.242 1.00 95.69 131 ASP A N 1
ATOM 946 C CA . ASP A 1 131 ? -15.750 5.764 15.426 1.00 95.69 131 ASP A CA 1
ATOM 947 C C . ASP A 1 131 ? -15.699 6.281 13.988 1.00 95.69 131 ASP A C 1
ATOM 949 O O . ASP A 1 131 ? -15.996 5.564 13.029 1.00 95.69 131 ASP A O 1
ATOM 953 N N . LEU A 1 132 ? -15.276 7.530 13.802 1.00 94.94 132 LEU A N 1
ATOM 954 C CA . LEU A 1 132 ? -15.029 8.077 12.476 1.00 94.94 132 LEU A CA 1
ATOM 955 C C . LEU A 1 132 ? -13.893 7.319 11.777 1.00 94.94 132 LEU A C 1
ATOM 957 O O . LEU A 1 132 ? -14.064 6.855 10.652 1.00 94.94 132 LEU A O 1
ATOM 961 N N . ALA A 1 133 ? -12.774 7.106 12.467 1.00 96.19 133 ALA A N 1
ATOM 962 C CA . ALA A 1 133 ? -11.658 6.306 11.981 1.00 96.19 133 ALA A CA 1
ATOM 963 C C . ALA A 1 133 ? -12.080 4.882 11.588 1.00 96.19 133 ALA A C 1
ATOM 965 O O . ALA A 1 133 ? -11.682 4.404 10.523 1.00 96.19 133 ALA A O 1
ATOM 966 N N . ARG A 1 134 ? -12.928 4.230 12.394 1.00 96.94 134 ARG A N 1
ATOM 967 C CA . ARG A 1 134 ? -13.492 2.909 12.083 1.00 96.94 134 ARG A CA 1
ATOM 968 C C . ARG A 1 134 ? -14.271 2.929 10.777 1.00 96.94 134 ARG A C 1
ATOM 970 O O . ARG A 1 134 ? -14.015 2.083 9.931 1.00 96.94 134 ARG A O 1
ATOM 977 N N . ARG A 1 135 ? -15.148 3.913 10.555 1.00 95.69 135 ARG A N 1
ATOM 978 C CA . ARG A 1 135 ? -15.902 4.027 9.290 1.00 95.69 135 ARG A CA 1
ATOM 979 C C . ARG A 1 135 ? -14.983 4.119 8.070 1.00 95.69 135 ARG A C 1
ATOM 981 O O . ARG A 1 135 ? -15.183 3.389 7.104 1.00 95.69 135 ARG A O 1
ATOM 988 N N . PHE A 1 136 ? -13.938 4.944 8.136 1.00 96.31 136 PHE A N 1
ATOM 989 C CA . PHE A 1 136 ? -12.954 5.063 7.053 1.00 96.31 136 PHE A CA 1
ATOM 990 C C . PHE A 1 136 ? -12.133 3.778 6.844 1.00 96.31 136 PHE A C 1
ATOM 992 O O . PHE A 1 136 ? -11.871 3.392 5.701 1.00 96.31 136 PHE A O 1
ATOM 999 N N . CYS A 1 137 ? -11.736 3.093 7.922 1.00 97.25 137 CYS A N 1
ATOM 1000 C CA . CYS A 1 137 ? -11.017 1.819 7.829 1.00 97.25 137 CYS A CA 1
ATOM 1001 C C . CYS A 1 137 ? -11.913 0.707 7.266 1.00 97.25 137 CYS A C 1
ATOM 1003 O O . CYS A 1 137 ? -11.478 -0.023 6.381 1.00 97.25 137 CYS A O 1
ATOM 1005 N N . ALA A 1 138 ? -13.172 0.621 7.704 1.00 96.50 138 ALA A N 1
ATOM 1006 C CA . ALA A 1 138 ? -14.144 -0.344 7.198 1.00 96.50 138 ALA A CA 1
ATOM 1007 C C . ALA A 1 138 ? -14.434 -0.127 5.708 1.00 96.50 138 ALA A C 1
ATOM 1009 O O . ALA A 1 138 ? -14.407 -1.090 4.945 1.00 96.50 138 ALA A O 1
ATOM 1010 N N . GLN A 1 139 ? -14.630 1.125 5.268 1.00 95.25 139 GLN A N 1
ATOM 1011 C CA . GLN A 1 139 ? -14.775 1.424 3.840 1.00 95.25 139 GLN A CA 1
ATOM 1012 C C . GLN A 1 139 ? -13.519 1.022 3.066 1.00 95.25 139 GLN A C 1
ATOM 1014 O O . GLN A 1 139 ? -13.613 0.378 2.029 1.00 95.25 139 GLN A O 1
ATOM 1019 N N . THR A 1 140 ? -12.335 1.324 3.609 1.00 97.06 140 THR A N 1
ATOM 1020 C CA . THR A 1 140 ? -11.066 0.930 2.988 1.00 97.06 140 THR A CA 1
ATOM 1021 C C . THR A 1 140 ? -10.964 -0.583 2.826 1.00 97.06 140 THR A C 1
ATOM 1023 O O . THR A 1 140 ? -10.572 -1.041 1.761 1.00 97.06 140 THR A O 1
ATOM 1026 N N . VAL A 1 141 ? -11.349 -1.369 3.833 1.00 97.44 141 VAL A N 1
ATOM 1027 C CA . VAL A 1 141 ? -11.389 -2.834 3.730 1.00 97.44 141 VAL A CA 1
ATOM 1028 C C . VAL A 1 141 ? -12.386 -3.280 2.654 1.00 97.44 141 VAL A C 1
ATOM 1030 O O . VAL A 1 141 ? -12.023 -4.074 1.789 1.00 97.44 141 VAL A O 1
ATOM 1033 N N . ARG A 1 142 ? -13.610 -2.732 2.639 1.00 96.31 142 ARG A N 1
ATOM 1034 C CA . ARG A 1 142 ? -14.652 -3.098 1.659 1.00 96.31 142 ARG A CA 1
ATOM 1035 C C . ARG A 1 142 ? -14.275 -2.760 0.215 1.00 96.31 142 ARG A C 1
ATOM 1037 O O . ARG A 1 142 ? -14.467 -3.596 -0.662 1.00 96.31 142 ARG A O 1
ATOM 1044 N N . ASP A 1 143 ? -13.650 -1.608 -0.017 1.00 95.69 143 ASP A N 1
ATOM 1045 C CA . ASP A 1 143 ? -13.147 -1.173 -1.333 1.00 95.69 143 ASP A CA 1
ATOM 1046 C C . ASP A 1 143 ? -12.017 -2.065 -1.882 1.00 95.69 143 ASP A C 1
ATOM 1048 O O . ASP A 1 143 ? -11.604 -1.918 -3.035 1.00 95.69 143 ASP A O 1
ATOM 1052 N N . ASN A 1 144 ? -11.475 -2.963 -1.052 1.00 97.69 144 ASN A N 1
ATOM 1053 C CA . ASN A 1 144 ? -10.413 -3.896 -1.416 1.00 97.69 144 ASN A CA 1
ATOM 1054 C C . ASN A 1 144 ? -10.907 -5.326 -1.657 1.00 97.69 144 ASN A C 1
ATOM 1056 O O . ASN A 1 144 ? -10.071 -6.205 -1.877 1.00 97.69 144 ASN A O 1
ATOM 1060 N N . ARG A 1 145 ? -12.226 -5.568 -1.663 1.00 97.62 145 ARG A N 1
ATOM 1061 C CA . ARG A 1 145 ? -12.786 -6.854 -2.092 1.00 97.62 145 ARG A CA 1
ATOM 1062 C C . ARG A 1 145 ? -12.547 -7.059 -3.590 1.00 97.62 145 ARG A C 1
ATOM 1064 O O . ARG A 1 145 ? -12.818 -6.184 -4.409 1.00 97.62 145 ARG A O 1
ATOM 1071 N N . ARG A 1 146 ? -12.040 -8.232 -3.941 1.00 97.69 146 ARG A N 1
ATOM 1072 C CA . ARG A 1 146 ? -11.772 -8.687 -5.304 1.00 97.69 146 ARG A CA 1
ATOM 1073 C C . ARG A 1 146 ? -12.999 -9.382 -5.887 1.00 97.69 146 ARG A C 1
ATOM 1075 O O . ARG A 1 146 ? -13.901 -9.810 -5.169 1.00 97.69 146 ARG A O 1
ATOM 1082 N N . ALA A 1 147 ? -12.998 -9.547 -7.207 1.00 97.06 147 ALA A N 1
ATOM 1083 C CA . ALA A 1 147 ? -14.055 -10.267 -7.915 1.00 97.06 147 ALA A CA 1
ATOM 1084 C C . ALA A 1 147 ? -14.129 -11.764 -7.549 1.00 97.06 147 ALA A C 1
ATOM 1086 O O . ALA A 1 147 ? -15.191 -12.360 -7.673 1.00 97.06 147 ALA A O 1
ATOM 1087 N N . ASP A 1 148 ? -13.024 -12.351 -7.078 1.00 97.62 148 ASP A N 1
ATOM 1088 C CA . ASP A 1 148 ? -12.940 -13.744 -6.614 1.00 97.62 148 ASP A CA 1
ATOM 1089 C C . ASP A 1 148 ? -13.371 -13.928 -5.143 1.00 97.62 148 ASP A C 1
ATOM 1091 O O . ASP A 1 148 ? -13.255 -15.020 -4.601 1.00 97.62 148 ASP A O 1
ATOM 1095 N N . GLY A 1 149 ? -13.867 -12.872 -4.486 1.00 97.69 149 GLY A N 1
ATOM 1096 C CA . GLY A 1 149 ? -14.316 -12.909 -3.090 1.00 97.69 149 GLY A CA 1
ATOM 1097 C C . GLY A 1 149 ? -13.208 -12.699 -2.053 1.00 97.69 149 GLY A C 1
ATOM 1098 O O . GLY A 1 149 ? -13.522 -12.468 -0.887 1.00 97.69 149 GLY A O 1
ATOM 1099 N N . LEU A 1 150 ? -11.938 -12.700 -2.469 1.00 98.62 150 LEU A N 1
ATOM 1100 C CA . LEU A 1 150 ? -10.783 -12.419 -1.613 1.00 98.62 150 LEU A CA 1
ATOM 1101 C C . LEU A 1 150 ? -10.539 -10.909 -1.495 1.00 98.62 150 LEU A C 1
ATOM 1103 O O . LEU A 1 150 ? -11.245 -10.096 -2.087 1.00 98.62 150 LEU A O 1
ATOM 1107 N N . TYR A 1 151 ? -9.517 -10.504 -0.746 1.00 98.56 151 TYR A N 1
ATOM 1108 C CA . TYR A 1 151 ? -9.197 -9.096 -0.505 1.00 98.56 151 TYR A CA 1
ATOM 1109 C C . TYR A 1 151 ? -7.758 -8.752 -0.895 1.00 98.56 151 TYR A C 1
ATOM 1111 O O . TYR A 1 151 ? -6.832 -9.549 -0.737 1.00 98.56 151 TYR A O 1
ATOM 1119 N N . HIS A 1 152 ? -7.533 -7.538 -1.391 1.00 98.31 152 HIS A N 1
ATOM 1120 C CA . HIS A 1 152 ? -6.175 -7.015 -1.547 1.00 98.31 152 HIS A CA 1
ATOM 1121 C C . HIS A 1 152 ? -5.561 -6.725 -0.169 1.00 98.31 152 HIS A C 1
ATOM 1123 O O . HIS A 1 152 ? -6.150 -6.005 0.632 1.00 98.31 152 HIS A O 1
ATOM 1129 N N . GLY A 1 153 ? -4.370 -7.270 0.106 1.00 97.50 153 GLY A N 1
ATOM 1130 C CA . GLY A 1 153 ? -3.628 -6.987 1.345 1.00 97.50 153 GLY A CA 1
ATOM 1131 C C . GLY A 1 153 ? -2.774 -5.718 1.265 1.00 97.50 153 GLY A C 1
ATOM 1132 O O . GLY A 1 153 ? -2.651 -4.977 2.242 1.00 97.50 153 GLY A O 1
ATOM 1133 N N . TYR A 1 154 ? -2.230 -5.443 0.080 1.00 97.94 154 TYR A N 1
ATOM 1134 C CA . TYR A 1 154 ? -1.378 -4.293 -0.196 1.00 97.94 154 TYR A CA 1
ATOM 1135 C C . TYR A 1 154 ? -1.743 -3.669 -1.544 1.00 97.94 154 TYR A C 1
ATOM 1137 O O . TYR A 1 154 ? -2.183 -4.362 -2.461 1.00 97.94 154 TYR A O 1
ATOM 1145 N N . ASN A 1 155 ? -1.536 -2.362 -1.667 1.00 97.81 155 ASN A N 1
ATOM 1146 C CA . ASN A 1 155 ? -1.694 -1.598 -2.906 1.00 97.81 155 ASN A CA 1
ATOM 1147 C C . ASN A 1 155 ? -0.485 -0.682 -3.118 1.00 97.81 155 ASN A C 1
ATOM 1149 O O . ASN A 1 155 ? 0.313 -0.487 -2.204 1.00 97.81 155 ASN A O 1
ATOM 1153 N N . VAL A 1 156 ? -0.382 -0.073 -4.296 1.00 96.88 156 VAL A N 1
ATOM 1154 C CA . VAL A 1 156 ? 0.593 0.981 -4.597 1.00 96.88 156 VAL A CA 1
ATOM 1155 C C . VAL A 1 156 ? -0.138 2.299 -4.834 1.00 96.88 156 VAL A C 1
ATOM 1157 O O . VAL A 1 156 ? -1.135 2.366 -5.553 1.00 96.88 156 VAL A O 1
ATOM 1160 N N . MET A 1 157 ? 0.357 3.353 -4.193 1.00 96.06 157 MET A N 1
ATOM 1161 C CA . MET A 1 157 ? -0.102 4.722 -4.364 1.00 96.06 157 MET A CA 1
ATOM 1162 C C . MET A 1 157 ? 0.469 5.319 -5.651 1.00 96.06 157 MET A C 1
ATOM 1164 O O . MET A 1 157 ? 1.681 5.293 -5.857 1.00 96.06 157 MET A O 1
ATOM 1168 N N . VAL A 1 158 ? -0.388 5.922 -6.476 1.00 95.50 158 VAL A N 1
ATOM 1169 C CA . VAL A 1 158 ? 0.010 6.594 -7.720 1.00 95.50 158 VAL A CA 1
ATOM 1170 C C . VAL A 1 158 ? -0.420 8.062 -7.660 1.00 95.50 158 VAL A C 1
ATOM 1172 O O . VAL A 1 158 ? -1.560 8.377 -8.007 1.00 95.50 158 VAL A O 1
ATOM 1175 N N . PRO A 1 159 ? 0.446 8.981 -7.194 1.00 94.00 159 PRO A N 1
ATOM 1176 C CA . PRO A 1 159 ? 0.129 10.405 -7.192 1.00 94.00 159 PRO A CA 1
ATOM 1177 C C . PRO A 1 159 ? -0.100 10.927 -8.613 1.00 94.00 159 PRO A C 1
ATOM 1179 O O . PRO A 1 159 ? 0.649 10.608 -9.535 1.00 94.00 159 PRO A O 1
ATOM 1182 N N . ARG A 1 160 ? -1.118 11.769 -8.770 1.00 93.81 160 ARG A N 1
ATOM 1183 C CA . ARG A 1 160 ? -1.471 12.487 -9.998 1.00 93.81 160 ARG A CA 1
ATOM 1184 C C . ARG A 1 160 ? -1.609 13.971 -9.678 1.00 93.81 160 ARG A C 1
ATOM 1186 O O . ARG A 1 160 ? -1.788 14.339 -8.516 1.00 93.81 160 ARG A O 1
ATOM 1193 N N . ASP A 1 161 ? -1.499 14.821 -10.694 1.00 91.94 161 ASP A N 1
ATOM 1194 C CA . ASP A 1 161 ? -1.728 16.268 -10.571 1.00 91.94 161 ASP A CA 1
ATOM 1195 C C . ASP A 1 161 ? -0.926 16.912 -9.422 1.00 91.94 161 ASP A C 1
ATOM 1197 O O . ASP A 1 161 ? -1.465 17.598 -8.555 1.00 91.94 161 ASP A O 1
ATOM 1201 N N . GLY A 1 162 ? 0.374 16.605 -9.345 1.00 88.31 162 GLY A N 1
ATOM 1202 C CA . GLY A 1 162 ? 1.250 17.109 -8.278 1.00 88.31 162 GLY A CA 1
ATOM 1203 C C . GLY A 1 162 ? 0.922 16.578 -6.873 1.00 88.31 162 GLY A C 1
ATOM 1204 O O . GLY A 1 162 ? 1.342 17.172 -5.884 1.00 88.31 162 GLY A O 1
ATOM 1205 N N . GLY A 1 163 ? 0.168 15.478 -6.773 1.00 89.31 163 GLY A N 1
ATOM 1206 C CA . GLY A 1 163 ? -0.272 14.869 -5.515 1.00 89.31 163 GLY A CA 1
ATOM 1207 C C . GLY A 1 163 ? -1.662 15.309 -5.050 1.00 89.31 163 GLY A C 1
ATOM 1208 O O . GLY A 1 163 ? -2.085 14.908 -3.966 1.00 89.31 163 GLY A O 1
ATOM 1209 N N . ALA A 1 164 ? -2.381 16.111 -5.844 1.00 93.31 164 ALA A N 1
ATOM 1210 C CA . ALA A 1 164 ? -3.760 16.497 -5.546 1.00 93.31 164 ALA A CA 1
ATOM 1211 C C . ALA A 1 164 ? -4.748 15.331 -5.716 1.00 93.31 164 ALA A C 1
ATOM 1213 O O . ALA A 1 164 ? -5.724 15.243 -4.971 1.00 93.31 164 ALA A O 1
ATOM 1214 N N . ALA A 1 165 ? -4.473 14.428 -6.660 1.00 96.12 165 ALA A N 1
ATOM 1215 C CA . ALA A 1 165 ? -5.199 13.180 -6.853 1.00 96.12 165 ALA A CA 1
ATOM 1216 C C . ALA A 1 165 ? -4.290 11.986 -6.540 1.00 96.12 165 ALA A C 1
ATOM 1218 O O . ALA A 1 165 ? -3.081 12.016 -6.775 1.00 96.12 165 ALA A O 1
ATOM 1219 N N . ILE A 1 166 ? -4.876 10.919 -6.004 1.00 97.12 166 ILE A N 1
ATOM 1220 C CA . ILE A 1 166 ? -4.163 9.696 -5.646 1.00 97.12 166 ILE A CA 1
ATOM 1221 C C . ILE A 1 166 ? -4.860 8.508 -6.296 1.00 97.12 166 ILE A C 1
ATOM 1223 O O . ILE A 1 166 ? -5.909 8.068 -5.831 1.00 97.12 166 ILE A O 1
ATOM 1227 N N . GLY A 1 167 ? -4.246 7.971 -7.345 1.00 96.44 167 GLY A N 1
ATOM 1228 C CA . GLY A 1 167 ? -4.624 6.697 -7.939 1.00 96.44 167 GLY A CA 1
ATOM 1229 C C . GLY A 1 167 ? -4.135 5.509 -7.114 1.00 96.44 167 GLY A C 1
ATOM 1230 O O . GLY A 1 167 ? -3.244 5.634 -6.269 1.00 96.44 167 GLY A O 1
ATOM 1231 N N . LEU A 1 168 ? -4.716 4.343 -7.390 1.00 96.12 168 LEU A N 1
ATOM 1232 C CA . LEU A 1 168 ? -4.348 3.075 -6.770 1.00 96.12 168 LEU A CA 1
ATOM 1233 C C . LEU A 1 168 ? -3.997 2.051 -7.844 1.00 96.12 168 LEU A C 1
ATOM 1235 O O . LEU A 1 168 ? -4.756 1.854 -8.790 1.00 96.12 168 LEU A O 1
ATOM 1239 N N . GLU A 1 169 ? -2.884 1.359 -7.651 1.00 95.31 169 GLU A N 1
ATOM 1240 C CA . GLU A 1 169 ? -2.544 0.150 -8.390 1.00 95.31 169 GLU A CA 1
ATOM 1241 C C . GLU A 1 169 ? -2.650 -1.049 -7.441 1.00 95.31 169 GLU A C 1
ATOM 1243 O O . GLU A 1 169 ? -2.082 -1.058 -6.344 1.00 95.31 169 GLU A O 1
ATOM 1248 N N . ARG A 1 170 ? -3.468 -2.035 -7.821 1.00 94.62 170 ARG A N 1
ATOM 1249 C CA . ARG A 1 170 ? -3.783 -3.194 -6.982 1.00 94.62 170 ARG A CA 1
ATOM 1250 C C . ARG A 1 170 ? -2.694 -4.253 -7.125 1.00 94.62 170 ARG A C 1
ATOM 1252 O O . ARG A 1 170 ? -2.389 -4.662 -8.242 1.00 94.62 170 ARG A O 1
ATOM 1259 N N . LEU A 1 171 ? -2.145 -4.730 -6.008 1.00 93.62 171 LEU A N 1
ATOM 1260 C CA . LEU A 1 171 ? -1.144 -5.800 -6.034 1.00 93.62 171 LEU A CA 1
ATOM 1261 C C . LEU A 1 171 ? -1.797 -7.193 -6.090 1.00 93.62 171 LEU A C 1
ATOM 1263 O O . LEU A 1 171 ? -2.989 -7.336 -5.769 1.00 93.62 171 LEU A O 1
ATOM 1267 N N . PRO A 1 172 ? -1.025 -8.227 -6.490 1.00 92.81 172 PRO A N 1
ATOM 1268 C CA . PRO A 1 172 ? -1.479 -9.611 -6.484 1.00 92.81 172 PRO A CA 1
ATOM 1269 C C . PRO A 1 172 ? -2.027 -10.073 -5.130 1.00 92.81 172 PRO A C 1
ATOM 1271 O O . PRO A 1 172 ? -1.746 -9.499 -4.078 1.00 92.81 172 PRO A O 1
ATOM 1274 N N . LEU A 1 173 ? -2.817 -11.145 -5.180 1.00 96.31 173 LEU A N 1
ATOM 1275 C CA . LEU A 1 173 ? -3.413 -11.790 -4.017 1.00 96.31 173 LEU A CA 1
ATOM 1276 C C . LEU A 1 173 ? -2.339 -12.205 -2.993 1.00 96.31 173 LEU A C 1
ATOM 1278 O O . LEU A 1 173 ? -1.311 -12.769 -3.362 1.00 96.31 173 LEU A O 1
ATOM 1282 N N . MET A 1 174 ? -2.599 -11.957 -1.706 1.00 97.44 174 MET A N 1
ATOM 1283 C CA . MET A 1 174 ? -1.702 -12.338 -0.609 1.00 97.44 174 MET A CA 1
ATOM 1284 C C . MET A 1 174 ? -2.490 -12.918 0.564 1.00 97.44 174 MET A C 1
ATOM 1286 O O . MET A 1 174 ? -3.489 -12.329 0.972 1.00 97.44 174 MET A O 1
ATOM 1290 N N . LEU A 1 175 ? -2.013 -14.011 1.160 1.00 98.56 175 LEU A N 1
ATOM 1291 C CA . LEU A 1 175 ? -2.636 -14.666 2.316 1.00 98.56 175 LEU A CA 1
ATOM 1292 C C . LEU A 1 175 ? -2.816 -13.710 3.503 1.00 98.56 175 LEU A C 1
ATOM 1294 O O . LEU A 1 175 ? -3.857 -13.711 4.151 1.00 98.56 175 LEU A O 1
ATOM 1298 N N . GLU A 1 176 ? -1.824 -12.852 3.746 1.00 98.44 176 GLU A N 1
ATOM 1299 C CA . GLU A 1 176 ? -1.820 -11.893 4.856 1.00 98.44 176 GLU A CA 1
ATOM 1300 C C . GLU A 1 176 ? -3.016 -10.932 4.825 1.00 98.44 176 GLU A C 1
ATOM 1302 O O . GLU A 1 176 ? -3.595 -10.634 5.868 1.00 98.44 176 GLU A O 1
ATOM 1307 N N . GLY A 1 177 ? -3.451 -10.514 3.630 1.00 98.38 177 GLY A N 1
ATOM 1308 C CA . GLY A 1 177 ? -4.658 -9.699 3.478 1.00 98.38 177 GLY A CA 1
ATOM 1309 C C . GLY A 1 177 ? -5.912 -10.415 3.979 1.00 98.38 177 GLY A C 1
ATOM 1310 O O . GLY A 1 177 ? -6.764 -9.795 4.607 1.00 98.38 177 GLY A O 1
ATOM 1311 N N . GLN A 1 178 ? -5.994 -11.729 3.764 1.00 98.69 178 GLN A N 1
ATOM 1312 C CA . GLN A 1 178 ? -7.173 -12.527 4.105 1.00 98.69 178 GLN A CA 1
ATOM 1313 C C . GLN A 1 178 ? -7.245 -12.731 5.615 1.00 98.69 178 GLN A C 1
ATOM 1315 O O . GLN A 1 178 ? -8.294 -12.531 6.220 1.00 98.69 178 GLN A O 1
ATOM 1320 N N . VAL A 1 179 ? -6.096 -13.035 6.227 1.00 98.69 179 VAL A N 1
ATOM 1321 C CA . VAL A 1 179 ? -5.946 -13.104 7.685 1.00 98.69 179 VAL A CA 1
ATOM 1322 C C . VAL A 1 179 ? -6.389 -11.795 8.331 1.00 98.69 179 VAL A C 1
ATOM 1324 O O . VAL A 1 179 ? -7.202 -11.810 9.249 1.00 98.69 179 VAL A O 1
ATOM 1327 N N . ALA A 1 180 ? -5.893 -10.661 7.832 1.00 98.50 180 ALA A N 1
ATOM 1328 C CA . ALA A 1 180 ? -6.187 -9.359 8.415 1.00 98.50 180 ALA A CA 1
ATOM 1329 C C . ALA A 1 180 ? -7.666 -8.971 8.286 1.00 98.5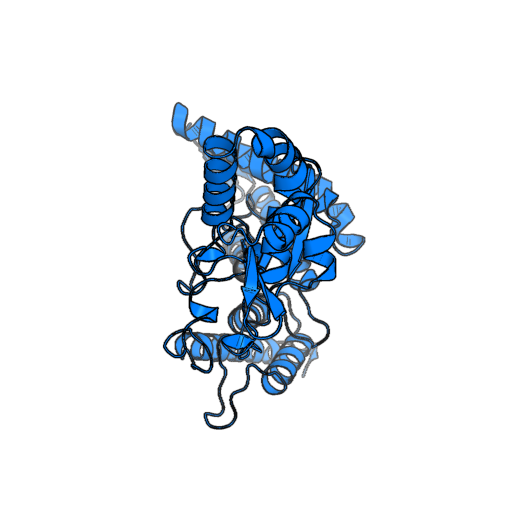0 180 ALA A C 1
ATOM 1331 O O . ALA A 1 180 ? -8.239 -8.420 9.223 1.00 98.50 180 ALA A O 1
ATOM 1332 N N . VAL A 1 181 ? -8.296 -9.257 7.141 1.00 98.12 181 VAL A N 1
ATOM 1333 C CA . VAL A 1 181 ? -9.717 -8.954 6.912 1.00 98.12 181 VAL A CA 1
ATOM 1334 C C . VAL A 1 181 ? -10.615 -9.843 7.770 1.00 98.12 181 VAL A C 1
ATOM 1336 O O . VAL A 1 181 ? -11.548 -9.324 8.384 1.00 98.12 181 VAL A O 1
ATOM 1339 N N . LEU A 1 182 ? -10.317 -11.141 7.871 1.00 97.81 182 LEU A N 1
ATOM 1340 C CA . LEU A 1 182 ? -11.060 -12.073 8.725 1.00 97.81 182 LEU A CA 1
ATOM 1341 C C . LEU A 1 182 ? -11.013 -11.637 10.199 1.00 97.81 182 LEU A C 1
ATOM 1343 O O . LEU A 1 182 ? -12.020 -11.675 10.898 1.00 97.81 182 LEU A O 1
ATOM 1347 N N . ASP A 1 183 ? -9.860 -11.125 10.626 1.00 95.06 183 ASP A N 1
ATOM 1348 C CA . ASP A 1 183 ? -9.603 -10.622 11.976 1.00 95.06 183 ASP A CA 1
ATOM 1349 C C . ASP A 1 183 ? -10.104 -9.181 12.220 1.00 95.06 183 ASP A C 1
ATOM 1351 O O . ASP A 1 183 ? -9.993 -8.646 13.319 1.00 95.06 183 ASP A O 1
ATOM 1355 N N . SER A 1 184 ? -10.629 -8.497 11.201 1.00 96.62 184 SER A N 1
ATOM 1356 C CA . SER A 1 184 ? -10.874 -7.047 11.267 1.00 96.62 184 SER A CA 1
ATOM 1357 C C . SER A 1 184 ? -12.130 -6.643 12.042 1.00 96.62 184 SER A C 1
ATOM 1359 O O . SER A 1 184 ? -12.243 -5.489 12.463 1.00 96.62 184 SER A O 1
ATOM 1361 N N . GLY A 1 185 ? -13.106 -7.546 12.169 1.00 94.88 185 GLY A N 1
ATOM 1362 C CA . GLY A 1 185 ? -14.463 -7.224 12.626 1.00 94.88 185 GLY A CA 1
ATOM 1363 C C . GLY A 1 185 ? -15.293 -6.403 11.624 1.00 94.88 185 GLY A C 1
ATOM 1364 O O . GLY A 1 185 ? -16.280 -5.788 12.017 1.00 94.88 185 GLY A O 1
ATOM 1365 N N . VAL A 1 186 ? -14.878 -6.324 10.351 1.00 96.88 186 VAL A N 1
ATOM 1366 C CA . VAL A 1 186 ? -15.644 -5.662 9.273 1.00 96.88 186 VAL A CA 1
ATOM 1367 C C . VAL A 1 186 ? -16.644 -6.614 8.611 1.00 96.88 186 VAL A C 1
ATOM 1369 O O . VAL A 1 186 ? -17.695 -6.156 8.156 1.00 96.88 186 VAL A O 1
ATOM 1372 N N . LEU A 1 187 ? -16.302 -7.903 8.533 1.00 97.00 187 LEU A N 1
ATOM 1373 C CA . LEU A 1 187 ? -17.120 -8.932 7.897 1.00 97.00 187 LEU A CA 1
ATOM 1374 C C . LEU A 1 187 ? -18.188 -9.466 8.855 1.00 97.00 187 LEU A C 1
ATOM 1376 O O . LEU A 1 187 ? -17.929 -9.663 10.042 1.00 97.00 187 LEU A O 1
ATOM 1380 N N . SER A 1 188 ? -19.366 -9.750 8.312 1.00 95.56 188 SER A N 1
ATOM 1381 C CA . SER A 1 188 ? -20.354 -10.627 8.941 1.00 95.56 188 SER A CA 1
ATOM 1382 C C . SER A 1 188 ? -19.870 -12.083 8.970 1.00 95.56 188 SER A C 1
ATOM 1384 O O . SER A 1 188 ? -18.934 -12.460 8.264 1.00 95.56 188 SER A O 1
ATOM 1386 N N . ALA A 1 189 ? -20.538 -12.932 9.756 1.00 95.00 189 ALA A N 1
ATOM 1387 C CA . ALA A 1 189 ? -20.217 -14.359 9.816 1.00 95.00 189 ALA A CA 1
ATOM 1388 C C . ALA A 1 189 ? -20.356 -15.065 8.454 1.00 95.00 189 ALA A C 1
ATOM 1390 O O . ALA A 1 189 ? -19.548 -15.932 8.131 1.00 95.00 189 ALA A O 1
ATOM 1391 N N . VAL A 1 190 ? -21.351 -14.673 7.649 1.00 95.00 190 VAL A N 1
ATOM 1392 C CA . VAL A 1 190 ? -21.559 -15.219 6.298 1.00 95.00 190 VAL A CA 1
ATOM 1393 C C . VAL A 1 190 ? -20.421 -14.794 5.375 1.00 95.00 190 VAL A C 1
ATOM 1395 O O . VAL A 1 190 ? -19.796 -15.643 4.754 1.00 95.00 190 VAL A O 1
ATOM 1398 N N . GLU A 1 191 ? -20.066 -13.505 5.359 1.00 97.44 191 GLU A N 1
ATOM 1399 C CA . GLU A 1 191 ? -18.936 -13.017 4.554 1.00 97.44 191 GLU A CA 1
ATOM 1400 C C . GLU A 1 191 ? -17.602 -13.655 4.975 1.00 97.44 191 GLU A C 1
ATOM 1402 O O . GLU A 1 191 ? -16.738 -13.894 4.133 1.00 97.44 191 GLU A O 1
ATOM 1407 N N . ALA A 1 192 ? -17.420 -13.939 6.268 1.00 97.81 192 ALA A N 1
ATOM 1408 C CA . ALA A 1 192 ? -16.250 -14.648 6.776 1.00 97.81 192 ALA A CA 1
ATOM 1409 C C . ALA A 1 192 ? -16.195 -16.109 6.293 1.00 97.81 192 ALA A C 1
ATOM 1411 O O . ALA A 1 192 ? -15.119 -16.585 5.931 1.00 97.81 192 ALA A O 1
ATOM 1412 N N . ALA A 1 193 ? -17.333 -16.811 6.259 1.00 97.00 193 ALA A N 1
ATOM 1413 C CA . ALA A 1 193 ? -17.422 -18.161 5.703 1.00 97.00 193 ALA A CA 1
ATOM 1414 C C . ALA A 1 193 ? -17.145 -18.162 4.190 1.00 97.00 193 ALA A C 1
ATOM 1416 O O . ALA A 1 193 ? -16.284 -18.912 3.733 1.00 97.00 193 ALA A O 1
ATOM 1417 N N . ASP A 1 194 ? -17.770 -17.244 3.446 1.00 98.12 194 ASP A N 1
ATOM 1418 C CA . ASP A 1 194 ? -17.546 -17.075 2.006 1.00 98.12 194 ASP A CA 1
ATOM 1419 C C . ASP A 1 194 ? -16.069 -16.780 1.690 1.00 98.12 194 ASP A C 1
ATOM 1421 O O . ASP A 1 194 ? -15.516 -17.294 0.716 1.00 98.12 194 ASP A O 1
ATOM 1425 N N . LEU A 1 195 ? -15.401 -15.968 2.523 1.00 98.44 195 LEU A N 1
ATOM 1426 C CA . LEU A 1 195 ? -13.971 -15.682 2.392 1.00 98.44 195 LEU A CA 1
ATOM 1427 C C . LEU A 1 195 ? -13.117 -16.946 2.567 1.00 98.44 195 LEU A C 1
ATOM 1429 O O . LEU A 1 195 ? -12.146 -17.131 1.833 1.00 98.44 195 LEU A O 1
ATOM 1433 N N . LEU A 1 196 ? -13.448 -17.805 3.536 1.00 98.38 196 LEU A N 1
ATOM 1434 C CA . LEU A 1 196 ? -12.731 -19.061 3.764 1.00 98.38 196 LEU A CA 1
ATOM 1435 C C . LEU A 1 196 ? -12.935 -20.036 2.598 1.00 98.38 196 LEU A C 1
ATOM 1437 O O . LEU A 1 196 ? -11.956 -20.619 2.131 1.00 98.38 196 LEU A O 1
ATOM 1441 N N . ASP A 1 197 ? -14.156 -20.158 2.077 1.00 98.44 197 ASP A N 1
ATOM 1442 C CA . ASP A 1 197 ? -14.444 -20.981 0.897 1.00 98.44 197 ASP A CA 1
ATOM 1443 C C . ASP A 1 197 ? -13.669 -20.482 -0.332 1.00 98.44 197 ASP A C 1
ATOM 1445 O O . ASP A 1 197 ? -12.988 -21.261 -1.008 1.00 98.44 197 ASP A O 1
ATOM 1449 N N . ALA A 1 198 ? -13.681 -19.167 -0.576 1.00 98.50 198 ALA A N 1
ATOM 1450 C CA . ALA A 1 198 ? -12.898 -18.542 -1.640 1.00 98.50 198 ALA A CA 1
ATOM 1451 C C . ALA A 1 198 ? -11.390 -18.781 -1.464 1.00 98.50 198 ALA A C 1
ATOM 1453 O O . ALA A 1 198 ? -10.676 -19.014 -2.439 1.00 98.50 198 ALA A O 1
ATOM 1454 N N . LEU A 1 199 ? -10.891 -18.768 -0.223 1.00 98.06 199 LEU A N 1
ATOM 1455 C CA . LEU A 1 199 ? -9.485 -19.015 0.079 1.00 98.06 199 LEU A CA 1
ATOM 1456 C C . LEU A 1 199 ? -9.069 -20.443 -0.298 1.00 98.06 199 LEU A C 1
ATOM 1458 O O . LEU A 1 199 ? -8.029 -20.612 -0.940 1.00 98.06 199 LEU A O 1
ATOM 1462 N N . PHE A 1 200 ? -9.882 -21.452 0.032 1.00 98.12 200 PHE A N 1
ATOM 1463 C CA . PHE A 1 200 ? -9.645 -22.846 -0.371 1.00 98.12 200 PHE A CA 1
ATOM 1464 C C . PHE A 1 200 ? -9.749 -23.062 -1.886 1.00 98.12 200 PHE A C 1
ATOM 1466 O O . PHE A 1 200 ? -9.036 -23.908 -2.423 1.00 98.12 200 PHE A O 1
ATOM 1473 N N . ALA A 1 201 ? -10.596 -22.294 -2.574 1.00 98.00 201 ALA A N 1
ATOM 1474 C CA . ALA A 1 201 ? -10.730 -22.337 -4.030 1.00 98.00 201 ALA A CA 1
ATOM 1475 C C . ALA A 1 201 ? -9.616 -21.579 -4.783 1.00 98.00 201 ALA A C 1
ATOM 1477 O O . ALA A 1 201 ? -9.549 -21.655 -6.010 1.00 98.00 201 ALA A O 1
ATOM 1478 N N . SER A 1 202 ? -8.763 -20.833 -4.076 1.00 97.56 202 SER A N 1
ATOM 1479 C CA . SER A 1 202 ? -7.769 -19.942 -4.682 1.00 97.56 202 SER A CA 1
ATOM 1480 C C . SER A 1 202 ? -6.419 -20.601 -4.957 1.00 97.56 202 SER A C 1
ATOM 1482 O O . SER A 1 202 ? -6.045 -21.599 -4.342 1.00 97.56 202 SER A O 1
ATOM 1484 N N . ASP A 1 203 ? -5.607 -19.926 -5.773 1.00 95.75 203 ASP A N 1
ATOM 1485 C CA . ASP A 1 203 ? -4.207 -20.291 -6.032 1.00 95.75 203 ASP A CA 1
ATOM 1486 C C . ASP A 1 203 ? -3.279 -20.126 -4.808 1.00 95.75 203 ASP A C 1
ATOM 1488 O O . ASP A 1 203 ? -2.084 -20.422 -4.884 1.00 95.75 203 ASP A O 1
ATOM 1492 N N . LEU A 1 204 ? -3.793 -19.640 -3.668 1.00 97.50 204 LEU A N 1
ATOM 1493 C CA . LEU A 1 204 ? -3.066 -19.697 -2.398 1.00 97.50 204 LEU A CA 1
ATOM 1494 C C . LEU A 1 204 ? -3.064 -21.113 -1.819 1.00 97.50 204 LEU A C 1
ATOM 1496 O O . LEU A 1 204 ? -2.153 -21.440 -1.057 1.00 97.50 204 LEU A O 1
ATOM 1500 N N . TYR A 1 205 ? -4.062 -21.944 -2.131 1.00 98.00 205 TYR A N 1
ATOM 1501 C CA . TYR A 1 205 ? -4.134 -23.302 -1.609 1.00 98.00 205 TYR A CA 1
ATOM 1502 C C . TYR A 1 205 ? -3.118 -24.206 -2.310 1.00 98.00 205 TYR A C 1
ATOM 1504 O O . TYR A 1 205 ? -3.055 -24.293 -3.534 1.00 98.00 205 TYR A O 1
ATOM 1512 N N . ARG A 1 206 ? -2.315 -24.909 -1.511 1.00 96.94 206 ARG A N 1
ATOM 1513 C CA . ARG A 1 206 ? -1.248 -25.804 -1.951 1.00 96.94 206 ARG A CA 1
ATOM 1514 C C . ARG A 1 206 ? -1.645 -27.262 -1.652 1.00 96.94 206 ARG A C 1
ATOM 1516 O O . ARG A 1 206 ? -1.506 -27.697 -0.503 1.00 96.94 206 ARG A O 1
ATOM 1523 N N . PRO A 1 207 ? -2.135 -28.036 -2.644 1.00 96.69 207 PRO A N 1
ATOM 1524 C CA . PRO A 1 207 ? -2.824 -29.308 -2.387 1.00 96.69 207 PRO A CA 1
ATOM 1525 C C . PRO A 1 207 ? -1.962 -30.428 -1.794 1.00 96.69 207 PRO A C 1
ATOM 1527 O O . PRO A 1 207 ? -2.455 -31.218 -0.991 1.00 96.69 207 PRO A O 1
ATOM 1530 N N . ASP A 1 208 ? -0.680 -30.508 -2.157 1.00 97.31 208 ASP A N 1
ATOM 1531 C CA . ASP A 1 208 ? 0.244 -31.548 -1.674 1.00 97.31 208 ASP A CA 1
ATOM 1532 C C . ASP A 1 208 ? 0.508 -31.447 -0.161 1.00 97.31 208 ASP A C 1
ATOM 1534 O O . ASP A 1 208 ? 0.690 -32.461 0.507 1.00 97.31 208 ASP A O 1
ATOM 1538 N N . GLN A 1 209 ? 0.486 -30.226 0.379 1.00 97.38 209 GLN A N 1
ATOM 1539 C CA . GLN A 1 209 ? 0.681 -29.919 1.800 1.00 97.38 209 GLN A CA 1
ATOM 1540 C C . GLN A 1 209 ? -0.626 -29.567 2.524 1.00 97.38 209 GLN A C 1
ATOM 1542 O O . GLN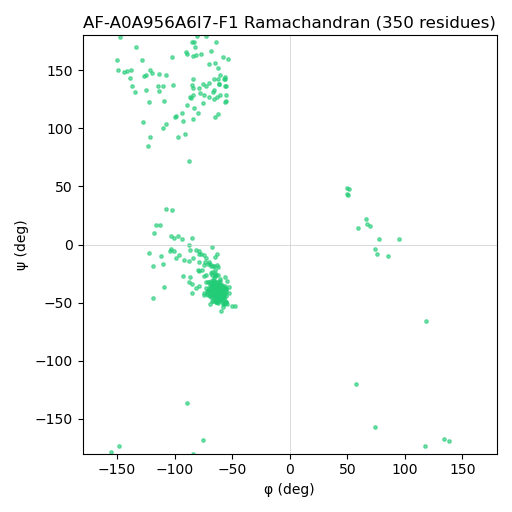 A 1 209 ? -0.619 -29.376 3.739 1.00 97.38 209 GLN A O 1
ATOM 1547 N N . ARG A 1 210 ? -1.743 -29.470 1.790 1.00 97.62 210 ARG A N 1
ATOM 1548 C CA . ARG A 1 210 ? -3.078 -29.109 2.298 1.00 97.62 210 ARG A CA 1
ATOM 1549 C C . ARG A 1 210 ? -3.075 -27.827 3.141 1.00 97.62 210 ARG A C 1
ATOM 1551 O O . ARG A 1 210 ? -3.697 -27.771 4.198 1.00 97.62 210 ARG A O 1
ATOM 1558 N N . SER A 1 211 ? -2.344 -26.814 2.687 1.00 98.25 211 SER A N 1
ATOM 1559 C CA . SER A 1 211 ? -2.127 -25.553 3.409 1.00 98.25 211 SER A CA 1
ATOM 1560 C C . SER A 1 211 ? -1.974 -24.392 2.421 1.00 98.25 211 SER A C 1
ATOM 1562 O O . SER A 1 211 ? -2.175 -24.587 1.226 1.00 98.25 211 SER A O 1
ATOM 1564 N N . PHE A 1 212 ? -1.636 -23.191 2.891 1.00 98.38 212 PHE A N 1
ATOM 1565 C CA . PHE A 1 212 ? -1.616 -21.977 2.072 1.00 98.38 212 PHE A CA 1
ATOM 1566 C C . PHE A 1 212 ? -0.211 -21.394 1.894 1.00 98.38 212 PHE A C 1
ATOM 1568 O O . PHE A 1 212 ? 0.556 -21.281 2.853 1.00 98.38 212 PHE A O 1
ATOM 1575 N N . VAL A 1 213 ? 0.116 -20.983 0.669 1.00 97.69 213 VAL A N 1
ATOM 1576 C CA . VAL A 1 213 ? 1.294 -20.148 0.377 1.00 97.69 213 VAL A CA 1
ATOM 1577 C C . VAL A 1 213 ? 0.993 -18.676 0.669 1.00 97.69 213 VAL A C 1
ATOM 1579 O O . VAL A 1 213 ? -0.165 -18.282 0.787 1.00 97.69 213 VAL A O 1
ATOM 1582 N N . LEU A 1 214 ? 2.028 -17.837 0.790 1.00 96.75 214 LEU A N 1
ATOM 1583 C CA . LEU A 1 214 ? 1.835 -16.403 1.047 1.00 96.75 214 LEU A CA 1
ATOM 1584 C C . LEU A 1 214 ? 1.233 -15.654 -0.145 1.00 96.75 214 LEU A C 1
ATOM 1586 O O . LEU A 1 214 ? 0.461 -14.719 0.053 1.00 96.75 214 LEU A O 1
ATOM 1590 N N . TYR A 1 215 ? 1.583 -16.059 -1.361 1.00 93.81 215 TYR A N 1
ATOM 1591 C CA . TYR A 1 215 ? 1.107 -15.464 -2.608 1.00 93.81 215 TYR A CA 1
ATOM 1592 C C . TYR A 1 215 ? 1.056 -16.553 -3.683 1.00 93.81 215 TYR A C 1
ATOM 1594 O O . TYR A 1 215 ? 1.888 -17.469 -3.635 1.00 93.81 215 TYR A O 1
ATOM 1602 N N . PRO A 1 216 ? 0.145 -16.453 -4.668 1.00 91.31 216 PRO A N 1
ATOM 1603 C CA . PRO A 1 216 ? 0.139 -17.360 -5.804 1.00 91.31 216 PRO A CA 1
ATOM 1604 C C . PRO A 1 216 ? 1.494 -17.339 -6.525 1.00 91.31 216 PRO A C 1
ATOM 1606 O O . PRO A 1 216 ? 2.100 -16.268 -6.657 1.00 91.31 216 PRO A O 1
ATOM 1609 N N . PRO A 1 217 ? 1.990 -18.486 -7.018 1.00 83.88 217 PRO A N 1
ATOM 1610 C CA . PRO A 1 217 ? 3.181 -18.510 -7.853 1.00 83.88 217 PRO A CA 1
ATOM 1611 C C . PRO A 1 217 ? 2.992 -17.598 -9.078 1.00 83.88 217 PRO A C 1
ATOM 1613 O O . PRO A 1 217 ? 2.051 -17.804 -9.844 1.00 83.88 217 PRO A O 1
ATOM 1616 N N . PRO A 1 218 ? 3.854 -16.590 -9.301 1.00 81.19 218 PRO A N 1
ATOM 1617 C CA . PRO A 1 218 ? 3.702 -15.702 -10.440 1.00 81.19 218 PRO A CA 1
ATOM 1618 C C . PRO A 1 218 ? 4.018 -16.450 -11.736 1.00 81.19 218 PRO A C 1
ATOM 1620 O O . PRO A 1 218 ? 5.015 -17.175 -11.817 1.00 81.19 218 PRO A O 1
ATOM 1623 N N . ALA A 1 219 ? 3.224 -16.206 -12.780 1.00 78.88 219 ALA A N 1
ATOM 1624 C CA . ALA A 1 219 ? 3.602 -16.574 -14.137 1.00 78.88 219 ALA A CA 1
ATOM 1625 C C . ALA A 1 219 ? 4.837 -15.752 -14.525 1.00 78.88 219 ALA A C 1
ATOM 1627 O O . ALA A 1 219 ? 4.757 -14.532 -14.671 1.00 78.88 219 ALA A O 1
ATOM 1628 N N . ARG A 1 220 ? 6.002 -16.397 -14.640 1.00 76.75 220 ARG A N 1
ATOM 1629 C CA . ARG A 1 220 ? 7.239 -15.707 -15.012 1.00 76.75 220 ARG A CA 1
ATOM 1630 C C . ARG A 1 220 ? 7.690 -16.096 -16.412 1.00 76.75 220 ARG A C 1
ATOM 1632 O O . ARG A 1 220 ? 7.736 -17.291 -16.707 1.00 76.75 220 ARG A O 1
ATOM 1639 N N . PRO A 1 221 ? 8.122 -15.124 -17.232 1.00 83.69 221 PRO A N 1
ATOM 1640 C CA . PRO A 1 221 ? 8.799 -15.441 -18.474 1.00 83.69 221 PRO A CA 1
ATOM 1641 C C . PRO A 1 221 ? 10.104 -16.192 -18.188 1.00 83.69 221 PRO A C 1
ATOM 1643 O O . PRO A 1 221 ? 10.836 -15.892 -17.227 1.00 83.69 221 PRO A O 1
ATOM 1646 N N . ALA A 1 222 ? 10.397 -17.159 -19.059 1.00 88.25 222 ALA A N 1
ATOM 1647 C CA . ALA A 1 222 ? 11.701 -17.795 -19.129 1.00 88.25 222 ALA A CA 1
ATOM 1648 C C . ALA A 1 222 ? 12.785 -16.739 -19.389 1.00 88.25 222 ALA A C 1
ATOM 1650 O O . ALA A 1 222 ? 12.503 -15.634 -19.849 1.00 88.25 222 ALA A O 1
ATOM 1651 N N . PHE A 1 223 ? 14.045 -17.073 -19.107 1.00 90.44 223 PHE A N 1
ATOM 1652 C CA . PHE A 1 223 ? 15.149 -16.115 -19.215 1.00 90.44 223 PHE A CA 1
ATOM 1653 C C . PHE A 1 223 ? 15.214 -15.416 -20.586 1.00 90.44 223 PHE A C 1
ATOM 1655 O O . PHE A 1 223 ? 15.378 -14.204 -20.640 1.00 90.44 223 PHE A O 1
ATOM 1662 N N . LEU A 1 224 ? 15.008 -16.156 -21.681 1.00 90.75 224 LEU A N 1
ATOM 1663 C CA . LEU A 1 224 ? 15.045 -15.606 -23.042 1.00 90.75 224 LEU A CA 1
ATOM 1664 C C . LEU A 1 224 ? 13.816 -14.759 -23.408 1.00 90.75 224 LEU A C 1
ATOM 1666 O O . LEU A 1 224 ? 13.876 -13.979 -24.360 1.00 90.75 224 LEU A O 1
ATOM 1670 N N . ASP A 1 225 ? 12.722 -14.887 -22.662 1.00 89.81 225 ASP A N 1
ATOM 1671 C CA . ASP A 1 225 ? 11.502 -14.097 -22.858 1.00 89.81 225 ASP A CA 1
ATOM 1672 C C . ASP A 1 225 ? 11.448 -12.874 -21.928 1.00 89.81 225 ASP A C 1
ATOM 16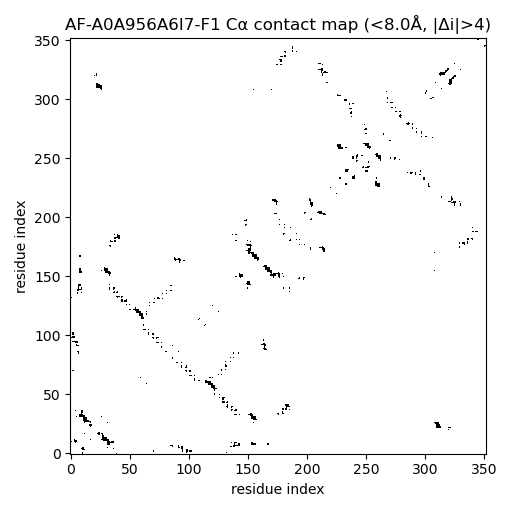74 O O . ASP A 1 225 ? 10.612 -11.994 -22.111 1.00 89.81 225 ASP A O 1
ATOM 1678 N N . ARG A 1 226 ? 12.366 -12.771 -20.955 1.00 90.06 226 ARG A N 1
ATOM 1679 C CA . ARG A 1 226 ? 12.604 -11.531 -20.200 1.00 90.06 226 ARG A CA 1
ATOM 1680 C C . ARG A 1 226 ? 13.263 -10.488 -21.089 1.00 90.06 226 ARG A C 1
ATOM 1682 O O . ARG A 1 226 ? 13.971 -10.851 -22.025 1.00 90.06 226 ARG A O 1
ATOM 1689 N N . ASN A 1 227 ? 13.093 -9.206 -20.748 1.00 94.75 227 ASN A N 1
ATOM 1690 C CA . ASN A 1 227 ? 13.711 -8.093 -21.478 1.00 94.75 227 ASN A CA 1
ATOM 1691 C C . ASN A 1 227 ? 13.460 -8.218 -22.995 1.00 94.75 227 ASN A C 1
ATOM 1693 O O . ASN A 1 227 ? 14.389 -8.219 -23.803 1.00 94.75 227 ASN A O 1
ATOM 1697 N N . ALA A 1 228 ? 12.201 -8.457 -23.358 1.00 94.25 228 ALA A N 1
ATOM 1698 C CA . ALA A 1 228 ? 11.742 -8.497 -24.734 1.00 94.25 228 ALA A CA 1
ATOM 1699 C C . ALA A 1 228 ? 10.911 -7.237 -24.971 1.00 94.25 228 ALA A C 1
ATOM 1701 O O . ALA A 1 228 ? 9.784 -7.121 -24.494 1.00 94.25 228 ALA A O 1
ATOM 1702 N N . VAL A 1 229 ? 11.504 -6.274 -25.667 1.00 96.38 229 VAL A N 1
ATOM 1703 C CA . VAL A 1 229 ? 10.870 -4.997 -25.980 1.00 96.38 229 VAL A CA 1
ATOM 1704 C C . VAL A 1 229 ? 10.065 -5.173 -27.271 1.00 96.38 229 VAL A C 1
ATOM 1706 O O . VAL A 1 229 ? 10.629 -5.645 -28.266 1.00 96.38 229 VAL A O 1
ATOM 1709 N N . PRO A 1 230 ? 8.766 -4.820 -27.306 1.00 96.12 230 PRO A N 1
ATOM 1710 C CA . PRO A 1 230 ? 8.018 -4.792 -28.557 1.00 96.12 230 PRO A CA 1
ATOM 1711 C C . PRO A 1 230 ? 8.730 -3.888 -29.568 1.00 96.12 230 PRO A C 1
ATOM 1713 O O . PRO A 1 230 ? 8.994 -2.722 -29.282 1.00 96.12 230 PRO A O 1
ATOM 1716 N N . ALA A 1 231 ? 9.065 -4.423 -30.746 1.00 95.12 231 ALA A N 1
ATOM 1717 C CA . ALA A 1 231 ? 9.868 -3.689 -31.727 1.00 95.12 231 ALA A CA 1
ATOM 1718 C C . ALA A 1 231 ? 9.201 -2.368 -32.139 1.00 95.12 231 ALA A C 1
ATOM 1720 O O . ALA A 1 231 ? 9.868 -1.342 -32.169 1.00 95.12 231 ALA A O 1
ATOM 1721 N N . ALA A 1 232 ? 7.878 -2.383 -32.340 1.00 96.81 232 ALA A N 1
ATOM 1722 C CA . ALA A 1 232 ? 7.100 -1.190 -32.667 1.00 96.81 232 ALA A CA 1
ATOM 1723 C C . ALA A 1 232 ? 7.198 -0.097 -31.587 1.00 96.81 232 ALA A C 1
ATOM 1725 O O . ALA A 1 232 ? 7.315 1.077 -31.922 1.00 96.81 232 ALA A O 1
ATOM 1726 N N . ASP A 1 233 ? 7.202 -0.468 -30.304 1.00 97.38 233 ASP A N 1
ATOM 1727 C CA . ASP A 1 233 ? 7.332 0.488 -29.199 1.00 97.38 233 ASP A CA 1
ATOM 1728 C C . ASP A 1 233 ? 8.727 1.118 -29.152 1.00 97.38 233 ASP A C 1
ATOM 1730 O O . ASP A 1 233 ? 8.856 2.309 -28.877 1.00 97.38 233 ASP A O 1
ATOM 1734 N N . ALA A 1 234 ? 9.771 0.323 -29.402 1.00 97.06 234 ALA A N 1
ATOM 1735 C CA . ALA A 1 234 ? 11.137 0.830 -29.456 1.00 97.06 234 ALA A CA 1
ATOM 1736 C C . ALA A 1 234 ? 11.346 1.732 -30.681 1.00 97.06 234 ALA A C 1
ATOM 1738 O O . ALA A 1 234 ? 11.897 2.819 -30.560 1.00 97.06 234 ALA A O 1
ATOM 1739 N N . GLU A 1 235 ? 10.872 1.307 -31.851 1.00 96.31 235 GLU A N 1
ATOM 1740 C CA . GLU A 1 235 ? 11.002 2.042 -33.114 1.00 96.31 235 GLU A CA 1
ATOM 1741 C C . GLU A 1 235 ? 10.159 3.329 -33.137 1.00 96.31 235 GLU A C 1
ATOM 1743 O O . GLU A 1 235 ? 10.513 4.283 -33.825 1.00 96.31 235 GLU A O 1
ATOM 1748 N N . ALA A 1 236 ? 9.088 3.403 -32.340 1.00 97.69 236 ALA A N 1
ATOM 1749 C CA . ALA A 1 236 ? 8.311 4.627 -32.150 1.00 97.69 236 ALA A CA 1
ATOM 1750 C C . ALA A 1 236 ? 9.068 5.722 -31.374 1.00 97.69 236 ALA A C 1
ATOM 1752 O O . ALA A 1 236 ? 8.651 6.880 -31.408 1.00 97.69 236 ALA A O 1
ATOM 1753 N N . ILE A 1 237 ? 10.160 5.381 -30.677 1.00 98.50 237 ILE A N 1
ATOM 1754 C CA . ILE A 1 237 ? 10.997 6.336 -29.946 1.00 98.50 237 ILE A CA 1
ATOM 1755 C C . ILE A 1 237 ? 12.215 6.682 -30.816 1.00 98.50 237 ILE A C 1
ATOM 1757 O O . ILE A 1 237 ? 13.098 5.833 -30.980 1.00 98.50 237 ILE A O 1
ATOM 1761 N N . PRO A 1 238 ? 12.322 7.917 -31.348 1.00 98.31 238 PRO A N 1
ATOM 1762 C CA . PRO A 1 238 ? 13.353 8.265 -32.326 1.00 98.31 238 PRO A CA 1
ATOM 1763 C C . PRO A 1 238 ? 14.791 8.005 -31.858 1.00 98.31 238 PRO A C 1
ATOM 1765 O O . PRO A 1 238 ? 15.615 7.553 -32.652 1.00 98.31 238 PRO A O 1
ATOM 1768 N N . LEU A 1 239 ? 15.100 8.237 -30.578 1.00 98.50 239 LEU A N 1
ATOM 1769 C CA . LEU A 1 239 ? 16.393 7.880 -29.992 1.00 98.50 239 LEU A CA 1
ATOM 1770 C C . LEU A 1 239 ? 16.702 6.387 -30.151 1.00 98.50 239 LEU A C 1
ATOM 1772 O O . LEU A 1 239 ? 17.783 6.032 -30.610 1.00 98.50 239 LEU A O 1
ATOM 1776 N N . LEU A 1 240 ? 15.768 5.512 -29.769 1.00 98.44 240 LEU A N 1
ATOM 1777 C CA . LEU A 1 240 ? 15.990 4.066 -29.787 1.00 98.44 240 LEU A CA 1
ATOM 1778 C C . LEU A 1 240 ? 16.046 3.528 -31.216 1.00 98.44 240 LEU A C 1
ATOM 1780 O O . LEU A 1 240 ? 16.902 2.695 -31.502 1.00 98.44 240 LEU A O 1
ATOM 1784 N N . ALA A 1 241 ? 15.197 4.034 -32.114 1.00 98.19 241 ALA A N 1
ATOM 1785 C CA . ALA A 1 241 ? 15.259 3.712 -33.537 1.00 98.19 241 ALA A CA 1
ATOM 1786 C C . ALA A 1 241 ? 16.649 4.025 -34.119 1.00 98.19 241 ALA A C 1
ATOM 1788 O O . ALA A 1 241 ? 17.281 3.149 -34.707 1.00 98.19 241 ALA A O 1
ATOM 1789 N N . GLY A 1 242 ? 17.174 5.229 -33.858 1.00 97.75 242 GLY A N 1
ATOM 1790 C CA . GLY A 1 242 ? 18.504 5.630 -34.321 1.00 97.75 242 GLY A CA 1
ATOM 1791 C C . GLY A 1 242 ? 19.637 4.779 -33.736 1.00 97.75 242 GLY A C 1
ATOM 1792 O O . GLY A 1 242 ? 20.562 4.412 -34.457 1.00 97.75 242 GLY A O 1
ATOM 1793 N N . LEU A 1 243 ? 19.558 4.405 -32.453 1.00 97.94 243 LEU A N 1
ATOM 1794 C CA . LEU A 1 243 ? 20.539 3.502 -31.832 1.00 97.94 243 LEU A CA 1
ATOM 1795 C C . LEU A 1 243 ? 20.505 2.101 -32.460 1.00 97.94 243 LEU A C 1
ATOM 1797 O O . LEU A 1 243 ? 21.556 1.517 -32.722 1.00 97.94 243 LEU A O 1
ATOM 1801 N N . LEU A 1 244 ? 19.310 1.576 -32.751 1.00 97.88 244 LEU A N 1
ATOM 1802 C CA . LEU A 1 244 ? 19.138 0.282 -33.417 1.00 97.88 244 LEU A CA 1
ATOM 1803 C C . LEU A 1 244 ? 19.699 0.291 -34.844 1.00 97.88 244 LEU A C 1
ATOM 1805 O O . LEU A 1 244 ? 20.356 -0.674 -35.233 1.00 97.88 244 LEU A O 1
ATOM 1809 N N . GLU A 1 245 ? 19.463 1.361 -35.604 1.00 97.00 245 GLU A N 1
ATOM 1810 C CA . GLU A 1 245 ? 19.999 1.545 -36.960 1.00 97.00 245 GLU A CA 1
ATOM 1811 C C . GLU A 1 245 ? 21.526 1.675 -36.965 1.00 97.00 245 GLU A C 1
ATOM 1813 O O . GLU A 1 245 ? 22.198 1.071 -37.800 1.00 97.00 245 GLU A O 1
ATOM 1818 N N . ALA A 1 246 ? 22.083 2.412 -36.000 1.00 96.06 246 ALA A N 1
ATOM 1819 C CA . ALA A 1 246 ? 23.525 2.585 -35.839 1.00 96.06 246 ALA A CA 1
ATOM 1820 C C . ALA A 1 246 ? 24.233 1.348 -35.254 1.00 96.06 246 ALA A C 1
ATOM 1822 O O . ALA A 1 246 ? 25.463 1.306 -35.208 1.00 96.06 246 ALA A O 1
ATOM 1823 N N . GLY A 1 247 ? 23.481 0.346 -34.783 1.00 95.69 247 GLY A N 1
ATOM 1824 C CA . GLY A 1 247 ? 24.033 -0.813 -34.083 1.00 95.69 247 GLY A CA 1
ATOM 1825 C C . GLY A 1 247 ? 24.655 -0.468 -32.725 1.00 95.69 247 GLY A C 1
ATOM 1826 O O . GLY A 1 247 ? 25.494 -1.224 -32.232 1.00 95.69 247 GLY A O 1
ATOM 1827 N N . ASP A 1 248 ? 24.262 0.653 -32.118 1.00 96.31 248 ASP A N 1
ATOM 1828 C CA . ASP A 1 248 ? 24.745 1.093 -30.813 1.00 96.31 248 ASP A CA 1
ATOM 1829 C C . ASP A 1 248 ? 24.025 0.337 -29.694 1.00 96.31 248 ASP A C 1
ATOM 1831 O O . ASP A 1 248 ? 22.828 0.494 -29.465 1.00 96.31 248 ASP A O 1
ATOM 1835 N N . ARG A 1 249 ? 24.787 -0.488 -28.976 1.00 96.56 249 ARG A N 1
ATOM 1836 C CA . ARG A 1 249 ? 24.266 -1.444 -27.993 1.00 96.56 249 ARG A CA 1
ATOM 1837 C C . ARG A 1 249 ? 24.234 -0.903 -26.563 1.00 96.56 249 ARG A C 1
ATOM 1839 O O . ARG A 1 249 ? 23.928 -1.672 -25.655 1.00 96.56 249 ARG A O 1
ATOM 1846 N N . ARG A 1 250 ? 24.580 0.373 -26.341 1.00 95.94 250 ARG A N 1
ATOM 1847 C CA . ARG A 1 250 ? 24.698 0.964 -24.993 1.00 95.94 250 ARG A CA 1
ATOM 1848 C C . ARG A 1 250 ? 23.373 1.004 -24.229 1.00 95.94 250 ARG A C 1
ATOM 1850 O O . ARG A 1 250 ? 23.378 0.882 -23.011 1.00 95.94 250 ARG A O 1
ATOM 1857 N N . VAL A 1 251 ? 22.252 1.164 -24.936 1.00 97.75 251 VAL A N 1
ATOM 1858 C CA . VAL A 1 251 ? 20.908 1.255 -24.332 1.00 97.75 251 VAL A CA 1
ATOM 1859 C C . VAL A 1 251 ? 19.999 0.132 -24.814 1.00 97.75 251 VAL A C 1
ATOM 1861 O O . VAL A 1 251 ? 19.322 -0.501 -24.007 1.00 97.75 251 VAL A O 1
ATOM 1864 N N . VAL A 1 252 ? 19.984 -0.137 -26.121 1.00 97.81 252 VAL A N 1
ATOM 1865 C CA . VAL A 1 252 ? 19.093 -1.114 -26.751 1.00 97.81 252 VAL A CA 1
ATOM 1866 C C . VAL A 1 252 ? 19.840 -1.872 -27.846 1.00 97.81 252 VAL A C 1
ATOM 1868 O O . VAL A 1 252 ? 20.748 -1.335 -28.466 1.00 97.81 252 VAL A O 1
ATOM 1871 N N . ALA A 1 253 ? 19.487 -3.128 -28.097 1.00 97.31 253 ALA A N 1
ATOM 1872 C CA . ALA A 1 253 ? 20.061 -3.913 -29.182 1.00 97.31 253 ALA A CA 1
ATOM 1873 C C . ALA A 1 253 ? 19.065 -4.944 -29.724 1.00 97.31 253 ALA A C 1
ATOM 1875 O O . ALA A 1 253 ? 18.152 -5.374 -29.017 1.00 97.31 253 ALA A O 1
ATOM 1876 N N . ARG A 1 254 ? 19.285 -5.401 -30.964 1.00 96.44 254 ARG A N 1
ATOM 1877 C CA . ARG A 1 254 ? 18.667 -6.634 -31.471 1.00 96.44 254 ARG A CA 1
ATOM 1878 C C . ARG A 1 254 ? 19.500 -7.843 -31.042 1.00 96.44 254 ARG A C 1
ATOM 1880 O O . ARG A 1 254 ? 20.734 -7.815 -31.118 1.00 96.44 254 ARG A O 1
ATOM 1887 N N . ASP A 1 255 ? 18.833 -8.887 -30.563 1.00 94.31 255 ASP A N 1
ATOM 1888 C CA . ASP A 1 255 ? 19.461 -10.182 -30.299 1.00 94.31 255 ASP A CA 1
ATOM 1889 C C . ASP A 1 255 ? 19.616 -11.019 -31.583 1.00 94.31 255 ASP A C 1
ATOM 1891 O O . ASP A 1 255 ? 19.219 -10.603 -32.672 1.00 94.31 255 ASP A O 1
ATOM 1895 N N . ALA A 1 256 ? 20.198 -12.216 -31.461 1.00 92.50 256 ALA A N 1
ATOM 1896 C CA . ALA A 1 256 ? 20.410 -13.119 -32.596 1.00 92.50 256 ALA A CA 1
ATOM 1897 C C . ALA A 1 256 ? 19.103 -13.607 -33.259 1.00 92.50 256 ALA A C 1
ATOM 1899 O O . ALA A 1 256 ? 19.138 -14.078 -34.392 1.00 92.50 256 ALA A O 1
ATOM 1900 N N . ALA A 1 257 ? 17.961 -13.492 -32.573 1.00 92.38 257 ALA A N 1
ATOM 1901 C CA . ALA A 1 257 ? 16.633 -13.807 -33.093 1.00 92.38 257 ALA A CA 1
ATOM 1902 C C . ALA A 1 257 ? 15.884 -12.555 -33.596 1.00 92.38 257 ALA A C 1
ATOM 1904 O O . ALA A 1 257 ? 14.701 -12.634 -33.923 1.00 92.38 257 ALA A O 1
ATOM 1905 N N . GLY A 1 258 ? 16.548 -11.394 -33.644 1.00 92.94 258 GLY A N 1
ATOM 1906 C CA . GLY A 1 258 ? 15.973 -10.125 -34.085 1.00 92.94 258 GLY A CA 1
ATOM 1907 C C . GLY A 1 258 ? 15.076 -9.430 -33.056 1.00 92.94 258 GLY A C 1
ATOM 1908 O O . GLY A 1 258 ? 14.498 -8.388 -33.378 1.00 92.94 258 GLY A O 1
ATOM 1909 N N . ARG A 1 259 ? 14.958 -9.957 -31.827 1.00 95.44 259 ARG A N 1
ATOM 1910 C CA . ARG A 1 259 ? 14.162 -9.336 -30.757 1.00 95.44 259 ARG A CA 1
ATOM 1911 C C . ARG A 1 259 ? 14.900 -8.128 -30.194 1.00 95.44 259 ARG A C 1
ATOM 1913 O O . ARG A 1 259 ? 16.107 -8.190 -29.962 1.00 95.44 259 ARG A O 1
ATOM 1920 N N . VAL A 1 260 ? 14.166 -7.047 -29.945 1.00 97.81 260 VAL A N 1
ATOM 1921 C CA . VAL A 1 260 ? 14.711 -5.841 -29.314 1.00 97.81 260 VAL A CA 1
ATOM 1922 C C . VAL A 1 260 ? 14.825 -6.062 -27.806 1.00 97.81 260 VAL A C 1
ATOM 1924 O O . VAL A 1 260 ? 13.907 -6.592 -27.178 1.00 97.81 260 VAL A O 1
ATOM 1927 N N . ARG A 1 261 ? 15.962 -5.676 -27.228 1.00 97.75 261 ARG A N 1
ATOM 1928 C CA . ARG A 1 261 ? 16.279 -5.826 -25.803 1.00 97.75 261 ARG A CA 1
ATOM 1929 C C . ARG A 1 261 ? 16.979 -4.583 -25.287 1.00 97.75 261 ARG A C 1
ATOM 1931 O O . ARG A 1 261 ? 17.824 -4.037 -25.993 1.00 97.75 261 ARG A O 1
ATOM 1938 N N . PHE A 1 262 ? 16.697 -4.182 -24.053 1.00 98.38 262 PHE A N 1
ATOM 1939 C CA . PHE A 1 262 ? 17.578 -3.255 -23.347 1.00 98.38 262 PHE A CA 1
ATOM 1940 C C . PHE A 1 262 ? 18.945 -3.901 -23.084 1.00 98.38 262 PHE A C 1
ATOM 1942 O O . PHE A 1 262 ? 19.056 -5.132 -23.039 1.00 98.38 262 PHE A O 1
ATOM 1949 N N . ALA A 1 263 ? 19.981 -3.082 -22.911 1.00 97.31 263 ALA A N 1
ATOM 1950 C CA . ALA A 1 263 ? 21.319 -3.549 -22.562 1.00 97.31 263 ALA A CA 1
ATOM 1951 C C . ALA A 1 263 ? 21.294 -4.402 -21.277 1.00 97.31 263 ALA A C 1
ATOM 1953 O O . ALA A 1 263 ? 20.609 -4.076 -20.310 1.00 97.31 263 ALA A O 1
ATOM 1954 N N . GLY A 1 264 ? 22.024 -5.523 -21.286 1.00 95.06 264 GLY A N 1
ATOM 1955 C CA . GLY A 1 264 ? 21.939 -6.552 -20.240 1.00 95.06 264 GLY A CA 1
ATOM 1956 C C . GLY A 1 264 ? 22.528 -6.157 -18.884 1.00 95.06 264 GLY A C 1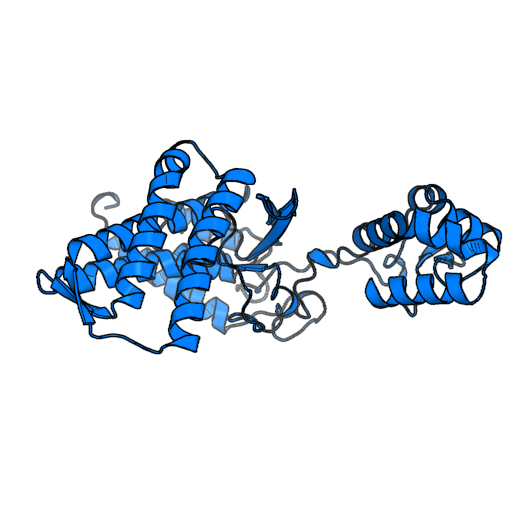
ATOM 1957 O O . GLY A 1 264 ? 22.203 -6.797 -17.889 1.00 95.06 264 GLY A O 1
ATOM 1958 N N . ASP A 1 265 ? 23.353 -5.109 -18.849 1.00 94.56 265 ASP A N 1
ATOM 1959 C CA . ASP A 1 265 ? 23.999 -4.610 -17.630 1.00 94.56 265 ASP A CA 1
ATOM 1960 C C . ASP A 1 265 ? 23.123 -3.608 -16.857 1.00 94.56 265 ASP A C 1
ATOM 1962 O O . ASP A 1 265 ? 23.491 -3.176 -15.768 1.00 94.56 265 ASP A O 1
ATOM 1966 N N . LEU A 1 266 ? 21.959 -3.236 -17.403 1.00 96.62 266 LEU A N 1
ATOM 1967 C CA . LEU A 1 266 ? 21.006 -2.343 -16.748 1.00 96.62 266 LEU A CA 1
ATOM 1968 C C . LEU A 1 266 ? 20.141 -3.152 -15.776 1.00 96.62 266 LEU A C 1
ATOM 1970 O O . LEU A 1 266 ? 19.388 -4.034 -16.195 1.00 96.62 266 LEU A O 1
ATOM 1974 N N . ALA A 1 267 ? 20.215 -2.849 -14.480 1.00 94.25 267 ALA A N 1
ATOM 1975 C CA . ALA A 1 267 ? 19.394 -3.506 -13.469 1.00 94.25 267 ALA A CA 1
ATOM 1976 C C . ALA A 1 267 ? 18.093 -2.741 -13.186 1.00 94.25 267 ALA A C 1
ATOM 1978 O O . ALA A 1 267 ? 17.106 -3.345 -12.762 1.00 94.25 267 ALA A O 1
ATOM 1979 N N . ASN A 1 268 ? 18.065 -1.422 -13.390 1.00 94.81 268 ASN A N 1
ATOM 1980 C CA . ASN A 1 268 ? 16.910 -0.576 -13.083 1.00 94.81 268 ASN A CA 1
ATOM 1981 C C . ASN A 1 268 ? 16.865 0.716 -13.930 1.00 94.81 268 ASN A C 1
ATOM 1983 O O . ASN A 1 268 ? 17.698 0.952 -14.803 1.00 94.81 268 ASN A O 1
ATOM 1987 N N . ALA A 1 269 ? 15.852 1.549 -13.670 1.00 95.50 269 ALA A N 1
ATOM 1988 C CA . ALA A 1 269 ? 15.641 2.805 -14.385 1.00 95.50 269 ALA A CA 1
ATOM 1989 C C . ALA A 1 269 ? 16.735 3.855 -14.110 1.00 95.50 269 ALA A C 1
ATOM 1991 O O . ALA A 1 269 ? 16.980 4.690 -14.978 1.00 95.50 269 ALA A O 1
ATOM 1992 N N . ASP A 1 270 ? 17.406 3.805 -12.955 1.00 96.62 270 ASP A N 1
ATOM 1993 C CA . ASP A 1 270 ? 18.525 4.700 -12.642 1.00 96.62 270 ASP A CA 1
ATOM 1994 C C . ASP A 1 270 ? 19.762 4.326 -13.467 1.00 96.62 270 ASP A C 1
ATOM 1996 O O . ASP A 1 270 ? 20.412 5.212 -14.018 1.00 96.62 270 ASP A O 1
ATOM 2000 N N . ASP A 1 271 ? 20.039 3.028 -13.649 1.00 98.00 271 ASP A N 1
ATOM 2001 C CA . ASP A 1 271 ? 21.104 2.569 -14.553 1.00 98.00 271 ASP A CA 1
ATOM 2002 C C . ASP A 1 271 ? 20.820 3.008 -15.995 1.00 98.00 271 ASP A C 1
ATOM 2004 O O . ASP A 1 271 ? 21.712 3.480 -16.700 1.00 98.00 271 ASP A O 1
ATOM 2008 N N . LEU A 1 272 ? 19.561 2.898 -16.435 1.00 98.25 272 LEU A N 1
ATOM 2009 C CA . LEU A 1 272 ? 19.130 3.378 -17.747 1.00 98.25 272 LEU A CA 1
ATOM 2010 C C . LEU A 1 272 ? 19.288 4.901 -17.869 1.00 98.25 272 LEU A C 1
ATOM 2012 O O . LEU A 1 272 ? 19.798 5.382 -18.880 1.00 98.25 272 LEU A O 1
ATOM 2016 N N . ALA A 1 273 ? 18.886 5.665 -16.852 1.00 98.19 273 ALA A N 1
ATOM 2017 C CA . ALA A 1 273 ? 19.062 7.114 -16.831 1.00 98.19 273 ALA A CA 1
ATOM 2018 C C . ALA A 1 273 ? 20.549 7.497 -16.902 1.00 98.19 273 ALA A C 1
ATOM 2020 O O . ALA A 1 273 ? 20.916 8.358 -17.699 1.00 98.19 273 ALA A O 1
ATOM 2021 N N . ALA A 1 274 ? 21.409 6.802 -16.154 1.00 98.12 274 ALA A N 1
ATOM 2022 C CA . ALA A 1 274 ? 22.854 6.992 -16.194 1.00 98.12 274 ALA A CA 1
ATOM 2023 C C . ALA A 1 274 ? 23.452 6.632 -17.566 1.00 98.12 274 ALA A C 1
ATOM 2025 O O . ALA A 1 274 ? 24.324 7.346 -18.064 1.00 98.12 274 ALA A O 1
ATOM 2026 N N . ALA A 1 275 ? 22.965 5.570 -18.215 1.00 98.12 275 ALA A N 1
ATOM 2027 C CA . ALA A 1 275 ? 23.382 5.198 -19.565 1.00 98.12 275 ALA A CA 1
ATOM 2028 C C . ALA A 1 275 ? 22.985 6.258 -20.608 1.00 98.12 275 ALA A C 1
ATOM 2030 O O . ALA A 1 275 ? 23.777 6.575 -21.497 1.00 98.12 275 ALA A O 1
ATOM 2031 N N . LEU A 1 276 ? 21.792 6.848 -20.480 1.00 98.38 276 LEU A N 1
ATOM 2032 C CA . LEU A 1 276 ? 21.343 7.963 -21.318 1.00 98.38 276 LEU A CA 1
ATOM 2033 C C . LEU A 1 276 ? 22.193 9.223 -21.092 1.00 98.38 276 LEU A C 1
ATOM 2035 O O . LEU A 1 276 ? 22.588 9.877 -22.058 1.00 98.38 276 LEU A O 1
ATOM 2039 N N . ASP A 1 277 ? 22.533 9.534 -19.841 1.00 98.06 277 ASP A N 1
ATOM 2040 C CA . ASP A 1 277 ? 23.388 10.676 -19.507 1.00 98.06 277 ASP A CA 1
ATOM 2041 C C . ASP A 1 277 ? 24.808 10.488 -20.071 1.00 98.06 277 ASP A C 1
ATOM 2043 O O . ASP A 1 277 ? 25.373 11.403 -20.674 1.00 98.06 277 ASP A O 1
ATOM 2047 N N . ALA A 1 278 ? 25.363 9.277 -19.961 1.00 97.56 278 ALA A N 1
ATOM 2048 C CA . ALA A 1 278 ? 26.650 8.925 -20.557 1.00 97.56 278 ALA A CA 1
ATOM 2049 C C . ALA A 1 278 ? 26.621 9.007 -22.093 1.00 97.56 278 ALA A C 1
ATOM 2051 O O . ALA A 1 278 ? 27.581 9.483 -22.705 1.00 97.56 278 ALA A O 1
ATOM 2052 N N . LEU A 1 279 ? 25.521 8.589 -22.728 1.00 97.25 279 LEU A N 1
ATOM 2053 C CA . LEU A 1 279 ? 25.322 8.719 -24.171 1.00 97.25 279 LEU A CA 1
ATOM 2054 C C . LEU A 1 279 ? 25.327 10.192 -24.601 1.00 97.25 279 LEU A C 1
ATOM 2056 O O . LEU A 1 279 ? 26.053 10.551 -25.521 1.00 97.25 279 LEU A O 1
ATOM 2060 N N . ALA A 1 280 ? 24.589 11.056 -23.901 1.00 97.44 280 ALA A N 1
ATOM 2061 C CA . ALA A 1 280 ? 24.559 12.491 -24.188 1.00 97.44 280 ALA A CA 1
ATOM 2062 C C . ALA A 1 280 ? 25.925 13.169 -23.982 1.00 97.44 280 ALA A C 1
ATOM 2064 O O . ALA A 1 280 ? 26.285 14.075 -24.733 1.00 97.44 280 ALA A O 1
ATOM 2065 N N . ALA A 1 281 ? 26.689 12.730 -22.977 1.00 97.00 281 ALA A N 1
ATOM 2066 C CA . ALA A 1 281 ? 28.014 13.269 -22.684 1.00 97.00 281 ALA A CA 1
ATOM 2067 C C . ALA A 1 281 ? 29.079 12.835 -23.704 1.00 97.00 281 ALA A C 1
ATOM 2069 O O . ALA A 1 281 ? 29.971 13.616 -24.033 1.00 97.00 281 ALA A O 1
ATOM 2070 N N . THR A 1 282 ? 29.003 11.593 -24.189 1.00 96.31 282 THR A N 1
ATOM 2071 C CA . THR A 1 282 ? 29.985 11.028 -25.131 1.00 96.31 282 THR A CA 1
ATOM 2072 C C . THR A 1 282 ? 29.660 11.335 -26.589 1.00 96.31 282 THR A C 1
ATOM 2074 O O . THR A 1 282 ? 30.580 11.463 -27.390 1.00 96.31 282 THR A O 1
ATOM 2077 N N . GLU A 1 283 ? 28.381 11.529 -26.921 1.00 95.25 283 GLU A N 1
ATOM 2078 C CA . GLU A 1 283 ? 27.898 11.858 -28.263 1.00 95.25 283 GLU A CA 1
ATOM 2079 C C . GLU A 1 283 ? 27.094 13.171 -28.247 1.00 95.25 283 GLU A C 1
ATOM 2081 O O . GLU A 1 283 ? 25.858 13.152 -28.192 1.00 95.25 283 GLU A O 1
ATOM 2086 N N . PRO A 1 284 ? 27.750 14.344 -28.345 1.00 93.31 284 PRO A N 1
ATOM 2087 C CA . PRO A 1 284 ? 27.065 15.639 -28.288 1.00 93.31 284 PRO A CA 1
ATOM 2088 C C . PRO A 1 284 ? 25.950 15.812 -29.332 1.00 93.31 284 PRO A C 1
ATOM 2090 O O . PRO A 1 284 ? 24.976 16.523 -29.088 1.00 93.31 284 PRO A O 1
ATOM 2093 N N . ALA A 1 285 ? 26.054 15.132 -30.480 1.00 95.25 285 ALA A N 1
ATOM 2094 C CA . ALA A 1 285 ? 25.022 15.122 -31.518 1.00 95.25 285 ALA A CA 1
ATOM 2095 C C . ALA A 1 285 ? 23.706 14.460 -31.059 1.00 95.25 285 ALA A C 1
ATOM 2097 O O . ALA A 1 285 ? 22.635 14.807 -31.558 1.00 95.25 285 ALA A O 1
ATOM 2098 N N . LEU A 1 286 ? 23.771 13.535 -30.096 1.00 95.19 286 LEU A N 1
ATOM 2099 C CA . LEU A 1 286 ? 22.608 12.852 -29.533 1.00 95.19 286 LEU A CA 1
ATOM 2100 C C . LEU A 1 286 ? 22.044 13.557 -28.297 1.00 95.19 286 LEU A C 1
ATOM 2102 O O . LEU A 1 286 ? 20.914 13.265 -27.922 1.00 95.19 286 LEU A O 1
ATOM 2106 N N . ALA A 1 287 ? 22.754 14.511 -27.686 1.00 96.88 287 ALA A N 1
ATOM 2107 C CA . ALA A 1 287 ? 22.343 15.129 -26.421 1.00 96.88 287 ALA A CA 1
ATOM 2108 C C . ALA A 1 287 ? 20.929 15.743 -26.466 1.00 96.88 287 ALA A C 1
ATOM 2110 O O . ALA A 1 287 ? 20.116 15.503 -25.573 1.00 96.88 287 ALA A O 1
ATOM 2111 N N . ALA A 1 288 ? 20.596 16.472 -27.537 1.00 97.31 288 ALA A N 1
ATOM 2112 C CA . ALA A 1 288 ? 19.257 17.040 -27.717 1.00 97.31 288 ALA A CA 1
ATOM 2113 C C . ALA A 1 288 ? 18.176 15.957 -27.884 1.00 97.31 288 ALA A C 1
ATOM 2115 O O . ALA A 1 288 ? 17.060 16.107 -27.390 1.00 97.31 288 ALA A O 1
ATOM 2116 N N . ARG A 1 289 ? 18.514 14.849 -28.556 1.00 97.25 289 ARG A N 1
ATOM 2117 C CA . ARG A 1 289 ? 17.610 13.711 -28.763 1.00 97.25 289 ARG A CA 1
ATOM 2118 C C . ARG A 1 289 ? 17.386 12.938 -27.466 1.00 97.25 289 ARG A C 1
ATOM 2120 O O . ARG A 1 289 ? 16.247 12.616 -27.155 1.00 97.25 289 ARG A O 1
ATOM 2127 N N . VAL A 1 290 ? 18.451 12.697 -26.700 1.00 98.00 290 VAL A N 1
ATOM 2128 C CA . VAL A 1 290 ? 18.376 12.096 -25.365 1.00 98.00 290 VAL A CA 1
ATOM 2129 C C . VAL A 1 290 ? 17.449 12.917 -24.483 1.00 98.00 290 VAL A C 1
ATOM 2131 O O . VAL A 1 290 ? 16.522 12.354 -23.918 1.00 98.00 290 VAL A O 1
ATOM 2134 N N . ALA A 1 291 ? 17.639 14.238 -24.415 1.00 97.75 291 ALA A N 1
ATOM 2135 C CA . ALA A 1 291 ? 16.784 15.107 -23.611 1.00 97.75 291 ALA A CA 1
ATOM 2136 C C . ALA A 1 291 ? 15.304 15.051 -24.034 1.00 97.75 291 ALA A C 1
ATOM 2138 O O . ALA A 1 291 ? 14.432 15.026 -23.171 1.00 97.75 291 ALA A O 1
ATOM 2139 N N . ALA A 1 292 ? 15.022 15.007 -25.341 1.00 98.12 292 ALA A N 1
ATOM 2140 C CA . ALA A 1 292 ? 13.656 14.954 -25.862 1.00 98.12 292 ALA A CA 1
ATOM 2141 C C . ALA A 1 292 ? 12.953 13.611 -25.593 1.00 98.12 292 ALA A C 1
ATOM 2143 O O . ALA A 1 292 ? 11.772 13.599 -25.253 1.00 98.12 292 ALA A O 1
ATOM 2144 N N . ASP A 1 293 ? 13.671 12.493 -25.723 1.00 98.44 293 ASP A N 1
ATOM 2145 C CA . ASP A 1 293 ? 13.077 11.151 -25.685 1.00 98.44 293 ASP A CA 1
ATOM 2146 C C . ASP A 1 293 ? 13.250 10.440 -24.328 1.00 98.44 293 ASP A C 1
ATOM 2148 O O . ASP A 1 293 ? 12.693 9.357 -24.132 1.00 98.44 293 ASP A O 1
ATOM 2152 N N . ARG A 1 294 ? 13.988 11.027 -23.372 1.00 98.38 294 ARG A N 1
ATOM 2153 C CA . ARG A 1 294 ? 14.327 10.422 -22.065 1.00 98.38 294 ARG A CA 1
ATOM 2154 C C . ARG A 1 294 ? 13.120 9.816 -21.358 1.00 98.38 294 ARG A C 1
ATOM 2156 O O . ARG A 1 294 ? 13.145 8.643 -20.989 1.00 98.38 294 ARG A O 1
ATOM 2163 N N . ASP A 1 295 ? 12.057 10.600 -21.206 1.00 97.50 295 ASP A N 1
ATOM 2164 C CA . ASP A 1 295 ? 10.859 10.180 -20.478 1.00 97.50 295 ASP A CA 1
ATOM 2165 C C . ASP A 1 295 ? 10.125 9.045 -21.200 1.00 97.50 295 ASP A C 1
ATOM 2167 O O . ASP A 1 295 ? 9.625 8.121 -20.558 1.00 97.50 295 ASP A O 1
ATOM 2171 N N . ALA A 1 296 ? 10.113 9.055 -22.537 1.00 98.25 296 ALA A N 1
ATOM 2172 C CA . ALA A 1 296 ? 9.524 7.981 -23.331 1.00 98.25 296 ALA A CA 1
ATOM 2173 C C . ALA A 1 296 ? 10.312 6.669 -23.177 1.00 98.25 296 ALA A C 1
ATOM 2175 O O . ALA A 1 296 ? 9.707 5.602 -23.043 1.00 98.25 296 ALA A O 1
ATOM 2176 N N . VAL A 1 297 ? 11.648 6.742 -23.139 1.00 98.38 297 VAL A N 1
ATOM 2177 C CA . VAL A 1 297 ? 12.525 5.580 -22.926 1.00 98.38 297 VAL A CA 1
ATOM 2178 C C . VAL A 1 297 ? 12.342 5.004 -21.520 1.00 98.38 297 VAL A C 1
ATOM 2180 O O . VAL A 1 297 ? 12.156 3.796 -21.377 1.00 98.38 297 VAL A O 1
ATOM 2183 N N . LEU A 1 298 ? 12.321 5.852 -20.487 1.00 98.06 298 LEU A N 1
ATOM 2184 C CA . LEU A 1 298 ? 12.060 5.431 -19.104 1.00 98.06 298 LEU A CA 1
ATOM 2185 C C . LEU A 1 298 ? 10.650 4.839 -18.947 1.00 98.06 298 LEU A C 1
ATOM 2187 O O . LEU A 1 298 ? 10.463 3.841 -18.251 1.00 98.06 298 LEU A O 1
ATOM 2191 N N . ALA A 1 299 ? 9.653 5.400 -19.635 1.00 96.50 299 ALA A N 1
ATOM 2192 C CA . ALA A 1 299 ? 8.303 4.848 -19.650 1.00 96.50 299 ALA A CA 1
ATOM 2193 C C . ALA A 1 299 ? 8.238 3.486 -20.360 1.00 96.50 299 ALA A C 1
ATOM 2195 O O . ALA A 1 299 ? 7.504 2.607 -19.912 1.00 96.50 299 ALA A O 1
ATOM 2196 N N . LEU A 1 300 ? 8.988 3.285 -21.451 1.00 97.81 300 LEU A N 1
ATOM 2197 C CA . LEU A 1 300 ? 9.094 1.983 -22.117 1.00 97.81 300 LEU A CA 1
ATOM 2198 C C . LEU A 1 300 ? 9.781 0.950 -21.218 1.00 97.81 300 LEU A C 1
ATOM 2200 O O . LEU A 1 300 ? 9.293 -0.172 -21.111 1.00 97.81 300 LEU A O 1
ATOM 2204 N N . TRP A 1 301 ? 10.854 1.333 -20.525 1.00 97.50 301 TRP A N 1
ATOM 2205 C CA . TRP A 1 301 ? 11.491 0.486 -19.515 1.00 97.50 301 TRP A CA 1
ATOM 2206 C C . TRP A 1 301 ? 10.485 0.022 -18.459 1.00 97.50 301 TRP A C 1
ATOM 2208 O O . TRP A 1 301 ? 10.346 -1.176 -18.218 1.00 97.50 301 TRP A O 1
ATOM 2218 N N . GLU A 1 302 ? 9.722 0.952 -17.879 1.00 94.94 302 GLU A N 1
ATOM 2219 C CA . GLU A 1 302 ? 8.714 0.612 -16.872 1.00 94.94 302 GLU A CA 1
ATOM 2220 C C . GLU A 1 302 ? 7.611 -0.299 -17.432 1.00 94.94 302 GLU A C 1
ATOM 2222 O O . GLU A 1 302 ? 7.162 -1.202 -16.734 1.00 94.94 302 GLU A O 1
ATOM 2227 N N . ARG A 1 303 ? 7.205 -0.134 -18.699 1.00 93.56 303 ARG A N 1
ATOM 2228 C CA . ARG A 1 303 ? 6.250 -1.057 -19.342 1.00 93.56 303 ARG A CA 1
ATOM 2229 C C . ARG A 1 303 ? 6.811 -2.462 -19.553 1.00 93.56 303 ARG A C 1
ATOM 2231 O O . ARG A 1 303 ? 6.034 -3.405 -19.568 1.00 93.56 303 ARG A O 1
ATOM 2238 N N . VAL A 1 304 ? 8.119 -2.605 -19.758 1.00 93.94 304 VAL A N 1
ATOM 2239 C CA . VAL A 1 304 ? 8.761 -3.909 -19.992 1.00 93.94 304 VAL A CA 1
ATOM 2240 C C . VAL A 1 304 ? 9.020 -4.646 -18.680 1.00 93.94 304 VAL A C 1
ATOM 2242 O O . VAL A 1 304 ? 8.883 -5.868 -18.626 1.00 93.94 304 VAL A O 1
ATOM 2245 N N . PHE A 1 305 ? 9.401 -3.922 -17.625 1.00 92.25 305 PHE A N 1
ATOM 2246 C CA . PHE A 1 305 ? 9.862 -4.532 -16.378 1.00 92.25 305 PHE A CA 1
ATOM 2247 C C . PHE A 1 305 ? 8.907 -4.383 -15.189 1.00 92.25 305 PHE A C 1
ATOM 2249 O O . PHE A 1 305 ? 9.050 -5.130 -14.222 1.00 92.25 305 PHE A O 1
ATOM 2256 N N . HIS A 1 306 ? 7.937 -3.466 -15.250 1.00 89.19 306 HIS A N 1
ATOM 2257 C CA . HIS A 1 306 ? 6.943 -3.220 -14.197 1.00 89.19 306 HIS A CA 1
ATOM 2258 C C . HIS A 1 306 ? 7.569 -3.050 -12.801 1.00 89.19 306 HIS A C 1
ATOM 2260 O O . HIS A 1 306 ? 7.105 -3.622 -11.811 1.00 89.19 306 HIS A O 1
ATOM 2266 N N . HIS A 1 307 ? 8.664 -2.289 -12.703 1.00 89.50 307 HIS A N 1
ATOM 2267 C CA . HIS A 1 307 ? 9.410 -2.157 -11.453 1.00 89.50 307 HIS A CA 1
ATOM 2268 C C . HIS A 1 307 ? 8.623 -1.411 -10.373 1.00 89.50 307 HIS A C 1
ATOM 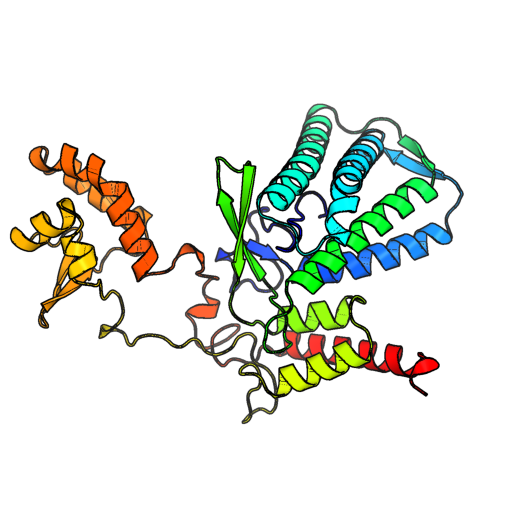2270 O O . HIS A 1 307 ? 8.862 -1.649 -9.190 1.00 89.50 307 HIS A O 1
ATOM 2276 N N . ARG A 1 308 ? 7.644 -0.572 -10.736 1.00 84.44 308 ARG A N 1
ATOM 2277 C CA . ARG A 1 308 ? 6.797 0.130 -9.760 1.00 84.44 308 ARG A CA 1
ATOM 2278 C C . ARG A 1 308 ? 5.995 -0.819 -8.870 1.00 84.44 308 ARG A C 1
ATOM 2280 O O . ARG A 1 308 ? 5.729 -0.485 -7.718 1.00 84.44 308 ARG A O 1
ATOM 2287 N N . THR A 1 309 ? 5.617 -1.988 -9.382 1.00 84.38 309 THR A N 1
ATOM 2288 C CA . THR A 1 309 ? 4.865 -3.002 -8.627 1.00 84.38 309 THR A CA 1
ATOM 2289 C C . THR A 1 309 ? 5.735 -4.135 -8.107 1.00 84.38 309 THR A C 1
ATOM 2291 O O . THR A 1 309 ? 5.207 -5.073 -7.511 1.00 84.38 309 THR A O 1
ATOM 2294 N N . TYR A 1 310 ? 7.060 -4.052 -8.276 1.00 88.25 310 TYR A N 1
ATOM 2295 C CA . TYR A 1 310 ? 7.985 -5.025 -7.714 1.00 88.25 310 TYR A CA 1
ATOM 2296 C C . TYR A 1 310 ? 7.898 -4.999 -6.181 1.00 88.25 310 TYR A C 1
ATOM 2298 O O . TYR A 1 310 ? 8.304 -4.015 -5.560 1.00 88.25 310 TYR A O 1
ATOM 2306 N N . PRO A 1 311 ? 7.390 -6.064 -5.533 1.00 81.88 311 PRO A N 1
ATOM 2307 C CA . PRO A 1 311 ? 7.147 -6.010 -4.100 1.00 81.88 311 PRO A CA 1
ATOM 2308 C C . PRO A 1 311 ? 8.438 -6.223 -3.303 1.00 81.88 311 PRO A C 1
ATOM 2310 O O . PRO A 1 311 ? 8.536 -5.784 -2.164 1.00 81.88 311 PRO A O 1
ATOM 2313 N N . GLY A 1 312 ? 9.452 -6.852 -3.900 1.00 87.50 312 GLY A N 1
ATOM 2314 C CA . GLY A 1 312 ? 10.699 -7.230 -3.249 1.00 87.50 312 GLY A CA 1
ATOM 2315 C C . GLY A 1 312 ? 11.095 -8.664 -3.594 1.00 87.50 312 GLY A C 1
ATOM 2316 O O . GLY A 1 312 ? 10.543 -9.296 -4.500 1.00 87.50 312 GLY A O 1
ATOM 2317 N N . ARG A 1 313 ? 12.070 -9.198 -2.853 1.00 89.69 313 ARG A N 1
ATOM 2318 C CA . ARG A 1 313 ? 12.666 -10.516 -3.118 1.00 89.69 313 ARG A CA 1
ATOM 2319 C C . ARG A 1 313 ? 11.688 -11.690 -3.013 1.00 89.69 313 ARG A C 1
ATOM 2321 O O . ARG A 1 313 ? 11.958 -12.743 -3.587 1.00 89.69 313 ARG A O 1
ATOM 2328 N N . ALA A 1 314 ? 10.548 -11.521 -2.336 1.00 86.25 314 ALA A N 1
ATOM 2329 C CA . ALA A 1 314 ? 9.520 -12.559 -2.239 1.00 86.25 314 ALA A CA 1
ATOM 2330 C C . ALA A 1 314 ? 9.056 -13.024 -3.628 1.00 86.25 314 ALA A C 1
ATOM 2332 O O . ALA A 1 314 ? 8.863 -14.212 -3.880 1.00 86.25 314 ALA A O 1
ATOM 2333 N N . ALA A 1 315 ? 8.975 -12.078 -4.565 1.00 84.25 315 ALA A N 1
ATOM 2334 C CA . ALA A 1 315 ? 8.611 -12.342 -5.945 1.00 84.25 315 ALA A CA 1
ATOM 2335 C C . ALA A 1 315 ? 9.758 -12.909 -6.787 1.00 84.25 315 ALA A C 1
ATOM 2337 O O . ALA A 1 315 ? 9.506 -13.247 -7.940 1.00 84.25 315 ALA A O 1
ATOM 2338 N N . THR A 1 316 ? 10.993 -13.020 -6.271 1.00 85.25 316 THR A N 1
ATOM 2339 C CA . THR A 1 316 ? 12.180 -13.464 -7.028 1.00 85.25 316 THR A CA 1
ATOM 2340 C C . THR A 1 316 ? 12.852 -14.734 -6.500 1.00 85.25 316 THR A C 1
ATOM 2342 O O . THR A 1 316 ? 13.499 -15.409 -7.302 1.00 85.25 316 THR A O 1
ATOM 2345 N N . MET A 1 317 ? 12.609 -15.139 -5.248 1.00 89.38 317 MET A N 1
ATOM 2346 C CA . MET A 1 317 ? 13.185 -16.337 -4.605 1.00 89.38 317 MET A CA 1
ATOM 2347 C C . MET A 1 317 ? 12.217 -17.541 -4.517 1.00 89.38 317 MET A C 1
ATOM 2349 O O . MET A 1 317 ? 11.006 -17.373 -4.630 1.00 89.38 317 MET A O 1
ATOM 2353 N N . HIS A 1 318 ? 12.749 -18.756 -4.304 1.00 89.19 318 HIS A N 1
ATOM 2354 C CA . HIS A 1 318 ? 12.008 -20.042 -4.319 1.00 89.19 318 HIS A CA 1
ATOM 2355 C C . HIS A 1 318 ? 11.992 -20.790 -2.965 1.00 89.19 318 HIS A C 1
ATOM 2357 O O . HIS A 1 318 ? 11.742 -21.990 -2.906 1.00 89.19 318 HIS A O 1
ATOM 2363 N N . ALA A 1 319 ? 12.309 -20.097 -1.873 1.00 89.56 319 ALA A N 1
ATOM 2364 C CA . ALA A 1 319 ? 12.311 -20.624 -0.507 1.00 89.56 319 ALA A CA 1
ATOM 2365 C C . ALA A 1 319 ? 11.926 -19.502 0.472 1.00 89.56 319 ALA A C 1
ATOM 2367 O O . ALA A 1 319 ? 11.740 -18.368 0.038 1.00 89.56 319 ALA A O 1
ATOM 2368 N N . TYR A 1 320 ? 11.845 -19.795 1.772 1.00 93.25 320 TYR A N 1
ATOM 2369 C CA . TYR A 1 320 ? 11.485 -18.831 2.826 1.00 93.25 320 TYR A CA 1
ATOM 2370 C C . TYR A 1 320 ? 10.109 -18.189 2.584 1.00 93.25 320 TYR A C 1
ATOM 2372 O O . TYR A 1 320 ? 9.121 -18.915 2.518 1.00 93.25 320 TYR A O 1
ATOM 2380 N N . GLU A 1 321 ? 10.017 -16.868 2.448 1.00 93.62 321 GLU A N 1
ATOM 2381 C CA . GLU A 1 321 ? 8.792 -16.154 2.075 1.00 93.62 321 GLU A CA 1
ATOM 2382 C C . GLU A 1 321 ? 8.486 -16.246 0.573 1.00 93.62 321 GLU A C 1
ATOM 2384 O O . GLU A 1 321 ? 7.437 -15.793 0.137 1.00 93.62 321 GLU A O 1
ATOM 2389 N N . GLY A 1 322 ? 9.401 -16.794 -0.227 1.00 89.31 322 GLY A N 1
ATOM 2390 C CA . GLY A 1 322 ? 9.307 -16.828 -1.678 1.00 89.31 322 GLY A CA 1
ATOM 2391 C C . GLY A 1 322 ? 8.323 -17.843 -2.254 1.00 89.31 322 GLY A C 1
ATOM 2392 O O . GLY A 1 322 ? 7.502 -18.468 -1.585 1.00 89.31 322 GLY A O 1
ATOM 2393 N N . ILE A 1 323 ? 8.431 -18.020 -3.563 1.00 91.06 323 ILE A N 1
ATOM 2394 C CA . ILE A 1 323 ? 7.427 -18.686 -4.389 1.00 91.06 323 ILE A CA 1
ATOM 2395 C C . ILE A 1 323 ? 7.280 -20.162 -4.055 1.00 91.06 323 ILE A C 1
ATOM 2397 O O . ILE A 1 323 ? 8.261 -20.900 -3.983 1.00 91.06 323 ILE A O 1
ATOM 2401 N N . GLY A 1 324 ? 6.023 -20.590 -3.920 1.00 92.12 324 GLY A N 1
ATOM 2402 C CA . GLY A 1 324 ? 5.652 -21.973 -3.622 1.00 92.12 324 GLY A CA 1
ATOM 2403 C C . GLY A 1 324 ? 5.919 -22.392 -2.173 1.00 92.12 324 GLY A C 1
ATOM 2404 O O . GLY A 1 324 ? 5.564 -23.508 -1.788 1.00 92.12 324 GLY A O 1
ATOM 2405 N N . SER A 1 325 ? 6.517 -21.522 -1.356 1.00 95.88 325 SER A N 1
ATOM 2406 C CA . SER A 1 325 ? 6.828 -21.804 0.040 1.00 95.88 325 SER A CA 1
ATOM 2407 C C . SER A 1 325 ? 5.628 -21.523 0.946 1.00 95.88 325 SER A C 1
ATOM 2409 O O . SER A 1 325 ? 4.943 -20.508 0.810 1.00 95.88 325 SER A O 1
ATOM 2411 N N . ILE A 1 326 ? 5.382 -22.426 1.896 1.00 97.44 326 ILE A N 1
ATOM 2412 C CA . ILE A 1 326 ? 4.425 -22.192 2.979 1.00 97.44 326 ILE A CA 1
ATOM 2413 C C . ILE A 1 326 ? 5.177 -21.531 4.126 1.00 97.44 326 ILE A C 1
ATOM 2415 O O . ILE A 1 326 ? 6.088 -22.122 4.708 1.00 97.44 326 ILE A O 1
ATOM 2419 N N . TYR A 1 327 ? 4.752 -20.325 4.491 1.00 97.50 327 TYR A N 1
ATOM 2420 C CA . TYR A 1 327 ? 5.281 -19.631 5.655 1.00 97.50 327 TYR A CA 1
ATOM 2421 C C . TYR A 1 327 ? 4.360 -19.848 6.858 1.00 97.50 327 TYR A C 1
ATOM 2423 O O . TYR A 1 327 ? 3.389 -19.118 7.071 1.00 97.50 327 TYR A O 1
ATOM 2431 N N . TRP A 1 328 ? 4.664 -20.881 7.645 1.00 98.31 328 TRP A N 1
ATOM 2432 C CA . TRP A 1 328 ? 3.757 -21.448 8.651 1.00 98.31 328 TRP A CA 1
ATOM 2433 C C . TRP A 1 328 ? 3.210 -20.456 9.677 1.00 98.31 328 TRP A C 1
ATOM 2435 O O . TRP A 1 328 ? 2.063 -20.595 10.085 1.00 98.31 328 TRP A O 1
ATOM 2445 N N . HIS A 1 329 ? 3.962 -19.415 10.047 1.00 98.56 329 HIS A N 1
ATOM 2446 C CA . HIS A 1 329 ? 3.446 -18.394 10.962 1.00 98.56 329 HIS A CA 1
ATOM 2447 C C . HIS A 1 329 ? 2.190 -17.699 10.404 1.00 98.56 329 HIS A C 1
ATOM 2449 O O . HIS A 1 329 ? 1.238 -17.484 11.149 1.00 98.56 329 HIS A O 1
ATOM 2455 N N . MET A 1 330 ? 2.133 -17.398 9.102 1.00 98.56 330 MET A N 1
ATOM 2456 C CA . MET A 1 330 ? 0.943 -16.774 8.510 1.00 98.56 330 MET A CA 1
ATOM 2457 C C . MET A 1 330 ? -0.253 -17.735 8.491 1.00 98.56 330 MET A C 1
ATOM 2459 O O . MET A 1 330 ? -1.380 -17.324 8.752 1.00 98.56 330 MET A O 1
ATOM 2463 N N . VAL A 1 331 ? -0.005 -19.030 8.281 1.00 98.62 331 VAL A N 1
ATOM 2464 C CA . VAL A 1 331 ? -1.042 -20.071 8.370 1.00 98.62 331 VAL A CA 1
ATOM 2465 C C . VAL A 1 331 ? -1.567 -20.206 9.803 1.00 98.62 331 VAL A C 1
ATOM 2467 O O . VAL A 1 331 ? -2.770 -20.304 10.013 1.00 98.62 331 VAL A O 1
ATOM 2470 N N . SER A 1 332 ? -0.699 -20.141 10.814 1.00 98.62 332 SER A N 1
ATOM 2471 C CA . SER A 1 332 ? -1.128 -20.142 12.218 1.00 98.62 332 SER A CA 1
ATOM 2472 C C . SER A 1 332 ? -1.934 -18.893 12.591 1.00 98.62 332 SER A C 1
ATOM 2474 O O . SER A 1 332 ? -2.881 -18.993 13.368 1.00 98.62 332 SER A O 1
ATOM 2476 N N . LYS A 1 333 ? -1.620 -17.723 12.015 1.00 98.62 333 LYS A N 1
ATOM 2477 C CA . LYS A 1 333 ? -2.463 -16.525 12.165 1.00 98.62 333 LYS A CA 1
ATOM 2478 C C . LYS A 1 333 ? -3.834 -16.710 11.516 1.00 98.62 333 LYS A C 1
ATOM 2480 O O . LYS A 1 333 ? -4.829 -16.353 12.134 1.00 98.62 333 LYS A O 1
ATOM 2485 N N . LEU A 1 334 ? -3.893 -17.304 10.319 1.00 98.69 334 LEU A N 1
ATOM 2486 C CA . LEU A 1 334 ? -5.160 -17.658 9.671 1.00 98.69 334 LEU A CA 1
ATOM 2487 C C . LEU A 1 334 ? -6.000 -18.575 10.561 1.00 98.69 334 LEU A C 1
ATOM 2489 O O . LEU A 1 334 ? -7.189 -18.332 10.734 1.00 98.69 334 LEU A O 1
ATOM 2493 N N . GLN A 1 335 ? -5.383 -19.606 11.144 1.00 98.44 335 GLN A N 1
ATOM 2494 C CA . GLN A 1 335 ? -6.071 -20.532 12.040 1.00 98.44 335 GLN A CA 1
ATOM 2495 C C . GLN A 1 335 ? -6.699 -19.801 13.233 1.00 98.44 335 GLN A C 1
ATOM 2497 O O . GLN A 1 335 ? -7.849 -20.073 13.573 1.00 98.44 335 GLN A O 1
ATOM 2502 N N . LEU A 1 336 ? -5.964 -18.871 13.852 1.00 98.56 336 LEU A N 1
ATOM 2503 C CA . LEU A 1 336 ? -6.487 -18.067 14.954 1.00 98.56 336 LEU A CA 1
ATOM 2504 C C . LEU A 1 336 ? -7.641 -17.165 14.494 1.00 98.56 336 LEU A C 1
ATOM 2506 O O . LEU A 1 336 ? -8.703 -17.201 15.106 1.00 98.56 336 LEU A O 1
ATOM 2510 N N . ALA A 1 337 ? -7.469 -16.426 13.395 1.00 98.25 337 ALA A N 1
ATOM 2511 C CA . ALA A 1 337 ? -8.506 -15.542 12.860 1.00 98.25 337 ALA A CA 1
ATOM 2512 C C . ALA A 1 337 ? -9.793 -16.314 12.506 1.00 98.25 337 ALA A C 1
ATOM 2514 O O . ALA A 1 337 ? -10.895 -15.874 12.824 1.00 98.25 337 ALA A O 1
ATOM 2515 N N . ALA A 1 338 ? -9.668 -17.509 11.919 1.00 97.56 338 ALA A N 1
ATOM 2516 C CA . ALA A 1 338 ? -10.806 -18.378 11.626 1.00 97.56 338 ALA A CA 1
ATOM 2517 C C . ALA A 1 338 ? -11.489 -18.902 12.899 1.00 97.56 338 ALA A C 1
ATOM 2519 O O . ALA A 1 338 ? -12.716 -18.973 12.955 1.00 97.56 338 ALA A O 1
ATOM 2520 N N . ALA A 1 339 ? -10.717 -19.238 13.937 1.00 97.25 339 ALA A N 1
ATOM 2521 C CA . ALA A 1 339 ? -11.269 -19.656 15.222 1.00 97.25 339 ALA A CA 1
ATOM 2522 C C . ALA A 1 339 ? -12.034 -18.517 15.920 1.00 97.25 339 ALA A C 1
ATOM 2524 O O . ALA A 1 339 ? -13.108 -18.756 16.473 1.00 97.25 339 ALA A O 1
ATOM 2525 N N . GLU A 1 340 ? -11.520 -17.285 15.866 1.00 96.25 340 GLU A N 1
ATOM 2526 C CA . GLU A 1 340 ? -12.205 -16.104 16.403 1.00 96.25 340 GLU A CA 1
ATOM 2527 C C . GLU A 1 340 ? -13.488 -15.789 15.619 1.00 96.25 340 GLU A C 1
ATOM 2529 O O . GLU A 1 340 ? -14.538 -15.583 16.231 1.00 96.25 340 GLU A O 1
ATOM 2534 N N . ALA A 1 341 ? -13.445 -15.847 14.283 1.00 94.75 341 ALA A N 1
ATOM 2535 C CA . ALA A 1 341 ? -14.625 -15.670 13.436 1.00 94.75 341 ALA A CA 1
ATOM 2536 C C . ALA A 1 341 ? -15.709 -16.723 13.732 1.00 94.75 341 ALA A C 1
ATOM 2538 O O . ALA A 1 341 ? -16.888 -16.392 13.870 1.00 94.75 341 ALA A O 1
ATOM 2539 N N . PHE A 1 342 ? -15.313 -17.986 13.913 1.00 94.19 342 PHE A N 1
ATOM 2540 C CA . PHE A 1 342 ? -16.223 -19.059 14.308 1.00 94.19 342 PHE A CA 1
ATOM 2541 C C . PHE A 1 342 ? -16.846 -18.823 15.692 1.00 94.19 342 PHE A C 1
ATOM 2543 O O . PHE A 1 342 ? -18.049 -19.020 15.877 1.00 94.19 342 PHE A O 1
ATOM 2550 N N . ALA A 1 343 ? -16.048 -18.398 16.675 1.00 93.12 343 ALA A N 1
ATOM 2551 C CA . ALA A 1 343 ? -16.544 -18.105 18.016 1.00 93.12 343 ALA A CA 1
ATOM 2552 C C . ALA A 1 343 ? -17.558 -16.950 18.009 1.00 93.12 343 ALA A C 1
ATOM 2554 O O . ALA A 1 343 ? -18.599 -17.057 18.661 1.00 93.12 343 ALA A O 1
ATOM 2555 N N . ALA A 1 344 ? -17.290 -15.894 17.234 1.00 90.00 344 ALA A N 1
ATOM 2556 C CA . ALA A 1 344 ? -18.211 -14.777 17.046 1.00 90.00 344 ALA A CA 1
ATOM 2557 C C . ALA A 1 344 ? -19.531 -15.235 16.405 1.00 90.00 344 ALA A C 1
ATOM 2559 O O . ALA A 1 344 ? -20.598 -14.949 16.941 1.00 90.00 344 ALA A O 1
ATOM 2560 N N . ALA A 1 345 ? -19.465 -16.030 15.331 1.00 91.00 345 ALA A N 1
ATOM 2561 C CA . ALA A 1 345 ? -20.648 -16.567 14.657 1.00 91.00 345 ALA A CA 1
ATOM 2562 C C . ALA A 1 345 ? -21.514 -17.434 15.585 1.00 91.00 345 ALA A C 1
ATOM 2564 O O . ALA A 1 345 ? -22.736 -17.343 15.568 1.00 91.00 345 ALA A O 1
ATOM 2565 N N . ARG A 1 346 ? -20.900 -18.249 16.454 1.00 89.44 346 ARG A N 1
ATOM 2566 C CA . ARG A 1 346 ? -21.641 -19.052 17.441 1.00 89.44 346 ARG A CA 1
ATOM 2567 C C . ARG A 1 346 ? -22.377 -18.219 18.483 1.00 89.44 346 ARG A C 1
ATOM 2569 O O . ARG A 1 346 ? -23.308 -18.746 19.095 1.00 89.44 346 ARG A O 1
ATOM 2576 N N . GLY A 1 347 ? -21.905 -17.008 18.762 1.00 83.06 347 GLY A N 1
ATOM 2577 C CA . GLY A 1 347 ? -22.524 -16.073 19.698 1.00 83.06 347 GLY A CA 1
ATOM 2578 C C . GLY A 1 347 ? -23.652 -15.246 19.083 1.00 83.06 347 GLY A C 1
ATOM 2579 O O . GLY A 1 347 ? -24.376 -14.602 19.833 1.00 83.06 347 GLY A O 1
ATOM 2580 N N . ASP A 1 348 ? -23.803 -15.268 17.758 1.00 80.38 348 ASP A N 1
ATOM 2581 C CA . ASP A 1 348 ? -24.838 -14.529 17.044 1.00 80.38 348 ASP A CA 1
ATOM 2582 C C . ASP A 1 348 ? -26.152 -15.321 17.038 1.00 80.38 348 ASP A C 1
ATOM 2584 O O . ASP A 1 348 ? -26.290 -16.348 16.368 1.00 80.38 348 ASP A O 1
ATOM 2588 N N . ASP A 1 349 ? -27.127 -14.848 17.815 1.00 73.69 349 ASP A N 1
ATOM 2589 C CA . ASP A 1 349 ? -28.437 -15.490 17.931 1.00 73.69 349 ASP A CA 1
ATOM 2590 C C . ASP A 1 349 ? -29.242 -15.438 16.621 1.00 73.69 349 ASP A C 1
ATOM 2592 O O . ASP A 1 349 ? -30.154 -16.241 16.454 1.00 73.69 349 ASP A O 1
ATOM 2596 N N . ALA A 1 350 ? -28.905 -14.557 15.668 1.00 71.19 350 ALA A N 1
ATOM 2597 C CA . ALA A 1 350 ? -29.575 -14.504 14.367 1.00 71.19 350 ALA A CA 1
ATOM 2598 C C . ALA A 1 350 ? -29.191 -15.668 13.430 1.00 71.19 350 ALA A C 1
ATOM 2600 O O . ALA A 1 350 ? -29.865 -15.888 12.423 1.00 71.19 350 ALA A O 1
ATOM 2601 N N . LEU A 1 351 ? -28.112 -16.397 13.742 1.00 66.25 351 LEU A N 1
ATOM 2602 C CA . LEU A 1 351 ? -27.612 -17.538 12.963 1.00 66.25 351 LEU A CA 1
ATOM 2603 C C . LEU A 1 351 ? -27.959 -18.902 13.582 1.00 66.25 351 LEU A C 1
ATOM 2605 O O . LEU A 1 351 ? -27.614 -19.931 12.996 1.00 66.25 351 LEU A O 1
ATOM 2609 N N . ARG A 1 352 ? -28.586 -18.922 14.764 1.00 58.47 352 ARG A N 1
ATOM 2610 C CA . ARG A 1 352 ? -29.026 -20.142 15.460 1.00 58.47 352 ARG A CA 1
ATOM 2611 C C . ARG A 1 352 ? -30.456 -20.511 15.089 1.00 58.47 352 ARG A C 1
ATOM 2613 O O . ARG A 1 352 ? -30.705 -21.732 14.985 1.00 58.47 352 ARG A O 1
#

pLDDT: mean 94.58, std 5.31, range [58.47, 98.69]

Secondary structure (DSSP, 8-state):
-GGGEETTTEEE--SSS-SS-GGGGGGTTTEEEHHHHHHHHHHHHHHHHHHHTS-SEEEEEHHHHHHHHHHHHHHHHHHHHHTTSS--HHHHHHHHHHHHHHHHHHHHHHHHH----EEEEEHHHHHHHHHHHHHHHHHHHHTTB-TTS-B-SEEEEEEEGGGTEEEEEEPPP-HHHHHHHHTTT-S-HHHHHHHHHHHHHSTTEETTTTEE-SSPPP----GGGSS-B-HHHHHTSHHHHHHHHHT-TTTEEE-TTS-EEE-TT--SHHHHHHHHHHHHHH-HHHHHHHHHHHHHHHHHHHHHH-GGG---GGGT-SSTTSTT---HHHHHHHHHHHHHHHHHHHH-GGG-

Solvent-accessible surface area (backbone atoms only — not comparable to full-atom values): 18640 Å² total; per-residue (Å²): 108,74,45,37,36,32,58,44,43,15,30,51,31,70,75,88,49,54,73,91,55,64,41,42,38,55,30,38,65,45,20,13,28,29,32,58,26,18,45,46,24,35,49,31,52,54,52,38,57,60,48,69,75,48,63,72,58,39,84,35,42,46,62,56,52,52,34,50,52,46,39,39,53,41,51,59,73,50,48,73,55,61,79,76,46,80,68,51,35,52,55,22,17,51,47,28,53,44,24,32,48,36,48,50,52,41,50,55,48,38,77,74,70,53,82,63,71,67,38,82,40,50,35,67,61,55,37,53,41,32,55,51,50,28,53,50,22,43,49,21,52,61,59,26,56,44,98,74,56,45,36,44,18,41,25,34,60,39,71,34,83,95,50,52,23,35,43,78,46,83,48,75,63,30,46,65,15,47,32,25,45,53,54,14,78,71,58,53,58,66,57,45,50,51,32,51,54,34,46,68,74,32,73,32,42,38,78,95,76,73,43,53,23,48,38,49,68,74,92,70,71,54,81,88,60,44,71,58,45,57,58,69,67,43,53,70,36,67,57,52,33,51,29,53,75,71,67,41,53,81,59,36,34,68,50,98,84,67,48,30,21,62,32,87,88,52,87,50,71,66,49,47,50,51,46,47,51,51,45,28,71,75,35,68,88,43,29,66,45,44,68,72,41,44,65,59,52,54,51,49,50,43,72,68,66,46,60,92,72,46,42,35,57,28,84,76,39,75,49,69,76,9,40,81,21,63,44,61,71,60,51,52,47,35,53,50,26,51,50,52,44,50,54,52,42,72,68,37,74,92,77,111

Radius of gyration: 24.65 Å; Cα contacts (8 Å, |Δi|>4): 560; chains: 1; bounding box: 60×55×70 Å

Sequence (352 aa):
KLSNLVVGGGVWMNTQRPEWNDANNALVGWGLSVVTAAHLHRYCAVVAELLAGAGPDLSLSAEVATWLDRVRAALSAEAPHLAAGPADDLARGRVLGAVGRAFGDHRAALYRAGLSAPVARATADVVAVLDLARRFCAQTVRDNRRADGLYHGYNVMVPRDGGAAIGLERLPLMLEGQVAVLDSGVLSAVEAADLLDALFASDLYRPDQRSFVLYPPPARPAFLDRNAVPAADAEAIPLLAGLLEAGDRRVVARDAAGRVRFAGDLANADDLAAALDALAATEPALAARVAADRDAVLALWERVFHHRTYPGRAATMHAYEGIGSIYWHMVSKLQLAAAEAFAAARGDDALR

Mean predicted aligned error: 4.67 Å

Nearest PDB structures (foldseek):
  6hq6-assembly1_B  TM=9.562E-01  e=7.873E-29  metagenome
  6hq6-assembly1_A  TM=9.496E-01  e=1.595E-28  metagenome
  6hq8-assembly1_B  TM=9.555E-01  e=4.160E-28  metagenome

Foldseek 3Di:
DQLQDQQLAAGQQAPQADDPDRQLGVCRPFKHFLLVLLVLLVVLVVVLVVLVPPDQKDWDFPLVVQLLVQLVVQLVVLVVVLVVAGDFQQSSLSSNVSSNVSVVVSVVCCVVPNTDGIDIDGSVSVNSSSVSSSSRSLSSQVSQQDPLLEGQRMWGWDADPNSSTTDIHTAADFLSSLLSNLQRVSDDLVSNVSSVVSQCVDLQQDVVVRFGAGGRQDDDDDPVPAQFFDPVLQCVQVLSVVCAVVQPLLAWYQDPVRTIGGRPPDPALVSNVVSLVVCCVVPVVCVVSSVVRVVSSSVSRCVRPVVSNRSRCQNVDDEDSHHPYHNVVSRVSSVVSSVVSVVVLVVDPVND